Protein AF-A0A2U1MWM0-F1 (afdb_monomer_lite)

pLDDT: mean 72.1, std 18.43, range [33.75, 95.06]

Radius of gyration: 25.95 Å; chains: 1; bounding box: 56×30×74 Å

Structure (mmCIF, N/CA/C/O backbone):
data_AF-A0A2U1MWM0-F1
#
_entry.id   AF-A0A2U1MWM0-F1
#
loop_
_atom_site.group_PDB
_atom_site.id
_atom_site.type_symbol
_atom_site.label_atom_id
_atom_site.label_alt_id
_atom_site.label_comp_id
_atom_site.label_asym_id
_atom_site.label_entity_id
_atom_site.label_seq_id
_atom_site.pdbx_PDB_ins_code
_atom_site.Cartn_x
_atom_site.Cartn_y
_atom_site.Cartn_z
_atom_site.occupancy
_atom_site.B_iso_or_equiv
_atom_site.auth_seq_id
_atom_site.auth_comp_id
_atom_site.auth_asym_id
_atom_site.auth_atom_id
_atom_site.pdbx_PDB_model_num
ATOM 1 N N . MET A 1 1 ? -12.187 3.564 25.372 1.00 62.03 1 MET A N 1
ATOM 2 C CA . MET A 1 1 ? -10.932 2.792 25.255 1.00 62.03 1 MET A CA 1
ATOM 3 C C . MET A 1 1 ? -10.008 3.537 24.319 1.00 62.03 1 MET A C 1
ATOM 5 O O . MET A 1 1 ? -10.355 3.713 23.153 1.00 62.03 1 MET A O 1
ATOM 9 N N . GLU A 1 2 ? -8.882 4.004 24.843 1.00 78.69 2 GLU A N 1
ATOM 10 C CA . GLU A 1 2 ? -7.834 4.665 24.068 1.00 78.69 2 GLU A CA 1
ATOM 11 C C . GLU A 1 2 ? -6.745 3.637 23.755 1.00 78.69 2 GLU A C 1
ATOM 13 O O . GLU A 1 2 ? -6.302 2.909 24.641 1.00 78.69 2 GLU A O 1
ATOM 18 N N . TYR A 1 3 ? -6.339 3.537 22.489 1.00 85.25 3 TYR A N 1
ATOM 19 C CA . TYR A 1 3 ? -5.245 2.656 22.082 1.00 85.25 3 TYR A CA 1
ATOM 20 C C . TYR A 1 3 ? -3.974 3.474 21.909 1.00 85.25 3 TYR A C 1
ATOM 22 O O . TYR A 1 3 ? -3.984 4.509 21.244 1.00 85.25 3 TYR A O 1
ATOM 30 N N . SER A 1 4 ? -2.868 2.979 22.463 1.00 88.94 4 SER A N 1
ATOM 31 C CA . SER A 1 4 ? -1.560 3.596 22.254 1.00 88.94 4 SER A CA 1
ATOM 32 C C . SER A 1 4 ? -1.129 3.482 20.784 1.00 88.94 4 SER A C 1
ATOM 34 O O . SER A 1 4 ? -1.469 2.517 20.089 1.00 88.94 4 SER A O 1
ATOM 36 N N . LYS A 1 5 ? -0.307 4.431 20.312 1.00 87.75 5 LYS A N 1
ATOM 37 C CA . LYS A 1 5 ? 0.299 4.378 18.967 1.00 87.75 5 LYS A CA 1
ATOM 38 C C . LYS A 1 5 ? 1.031 3.046 18.730 1.00 87.75 5 LYS A C 1
ATOM 40 O O . LYS A 1 5 ? 0.934 2.484 17.642 1.00 87.75 5 LYS A O 1
ATOM 45 N N . GLY A 1 6 ? 1.715 2.520 19.753 1.00 87.25 6 GLY A N 1
ATOM 46 C CA . GLY A 1 6 ? 2.447 1.251 19.688 1.00 87.25 6 GLY A CA 1
ATOM 47 C C . GLY A 1 6 ? 1.540 0.041 19.459 1.00 87.25 6 GLY A C 1
ATOM 48 O O . GLY A 1 6 ? 1.841 -0.793 18.609 1.00 87.25 6 GLY A O 1
ATOM 49 N N . THR A 1 7 ? 0.390 -0.015 20.139 1.00 90.62 7 THR A N 1
ATOM 50 C CA . THR A 1 7 ? -0.608 -1.078 19.940 1.00 90.62 7 THR A CA 1
ATOM 51 C C . THR A 1 7 ? -1.161 -1.048 18.518 1.00 90.62 7 THR A C 1
AT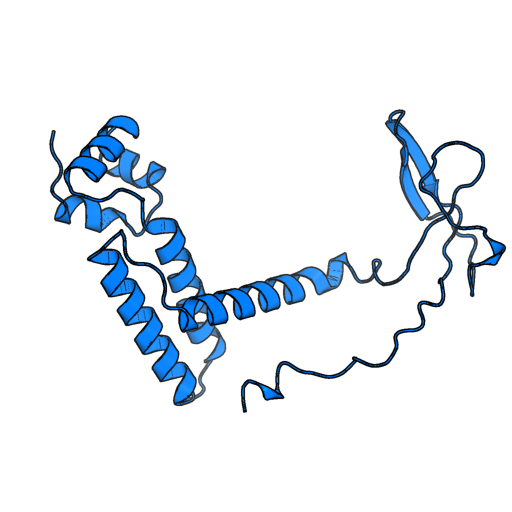OM 53 O O . THR A 1 7 ? -1.244 -2.080 17.865 1.00 90.62 7 THR A O 1
ATOM 56 N N . ILE A 1 8 ? -1.488 0.138 17.997 1.00 90.25 8 ILE A N 1
ATOM 57 C CA . ILE A 1 8 ? -2.042 0.288 16.642 1.00 90.25 8 ILE A CA 1
ATOM 58 C C . ILE A 1 8 ? -1.003 -0.094 15.572 1.00 90.25 8 ILE A C 1
ATOM 60 O O . ILE A 1 8 ? -1.351 -0.736 14.578 1.00 90.25 8 ILE A O 1
ATOM 64 N N . LYS A 1 9 ? 0.275 0.249 15.791 1.00 89.06 9 LYS A N 1
ATOM 65 C CA . LYS A 1 9 ? 1.390 -0.034 14.870 1.00 89.06 9 LYS A CA 1
ATOM 66 C C . LYS A 1 9 ? 1.523 -1.525 14.548 1.00 89.06 9 LYS A C 1
ATOM 68 O O . LYS A 1 9 ? 1.807 -1.871 13.402 1.00 89.06 9 LYS A O 1
ATOM 73 N N . GLN A 1 10 ? 1.240 -2.403 15.511 1.00 89.62 10 GLN A N 1
ATOM 74 C CA . GLN A 1 10 ? 1.289 -3.857 15.318 1.00 89.62 10 GLN A CA 1
ATOM 75 C C . GLN A 1 10 ? 0.359 -4.336 14.199 1.00 89.62 10 GLN A C 1
ATOM 77 O O . GLN A 1 10 ? 0.676 -5.317 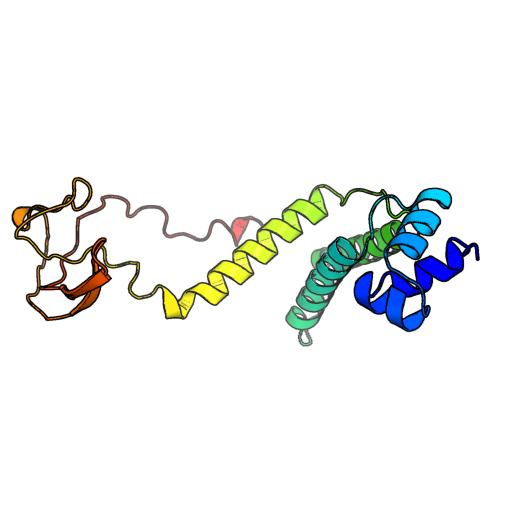13.541 1.00 89.62 10 GLN A O 1
ATOM 82 N N . TYR A 1 11 ? -0.731 -3.619 13.915 1.00 91.94 11 TYR A N 1
ATOM 83 C CA . TYR A 1 11 ? -1.739 -4.007 12.924 1.00 91.94 11 TYR A CA 1
ATOM 84 C C . TYR A 1 11 ? -1.553 -3.345 11.551 1.00 91.94 11 TYR A C 1
ATOM 86 O O . TYR A 1 11 ? -2.347 -3.572 10.639 1.00 91.94 11 TYR A O 1
ATOM 94 N N . PHE A 1 12 ? -0.510 -2.539 11.336 1.00 90.56 12 PHE A N 1
ATOM 95 C CA . PHE A 1 12 ? -0.297 -1.861 10.047 1.00 90.56 12 PHE A CA 1
ATOM 96 C C . PHE A 1 12 ? -0.033 -2.804 8.869 1.00 90.56 12 PHE A C 1
ATOM 98 O O . PHE A 1 12 ? -0.249 -2.426 7.713 1.00 90.56 12 PHE A O 1
ATOM 105 N N . HIS A 1 13 ? 0.376 -4.038 9.154 1.00 90.00 13 HIS A N 1
ATOM 106 C CA . HIS A 1 13 ? 0.575 -5.085 8.158 1.00 90.00 13 HIS A CA 1
ATOM 107 C C . HIS A 1 13 ? -0.738 -5.589 7.529 1.00 90.00 13 HIS A C 1
ATOM 109 O O . HIS A 1 13 ? -0.687 -6.305 6.531 1.00 90.00 13 HIS A O 1
ATOM 115 N N . MET A 1 14 ? -1.907 -5.190 8.049 1.00 93.25 14 MET A N 1
ATOM 116 C CA . MET A 1 14 ? -3.221 -5.609 7.550 1.00 93.25 14 MET A CA 1
ATOM 117 C C . MET A 1 14 ? -4.160 -4.419 7.239 1.00 93.25 14 MET A C 1
ATOM 119 O O . MET A 1 14 ? -3.932 -3.290 7.686 1.00 93.25 14 MET A O 1
ATOM 123 N N . PRO A 1 15 ? -5.232 -4.611 6.446 1.00 94.25 15 PRO A N 1
ATOM 124 C CA . PRO A 1 15 ? -6.264 -3.602 6.230 1.00 94.25 15 PRO A CA 1
ATOM 125 C C . PRO A 1 15 ? -6.981 -3.231 7.535 1.00 94.25 15 PRO A C 1
ATOM 127 O O . PRO A 1 15 ? -7.254 -4.093 8.364 1.00 94.25 15 PRO A O 1
ATOM 130 N N . ILE A 1 16 ? -7.425 -1.975 7.655 1.00 92.94 16 ILE A N 1
ATOM 131 C CA . ILE A 1 16 ? -8.163 -1.480 8.834 1.00 92.94 16 ILE A CA 1
ATOM 132 C C . ILE A 1 16 ? -9.400 -2.329 9.181 1.00 92.94 16 ILE A C 1
ATOM 134 O O . ILE A 1 16 ? -9.728 -2.527 10.346 1.00 92.94 16 ILE A O 1
ATOM 138 N N . LYS A 1 17 ? -10.069 -2.891 8.166 1.00 93.69 17 LYS A N 1
ATOM 139 C CA . LYS A 1 17 ? -11.219 -3.790 8.350 1.00 93.69 17 LYS A CA 1
ATOM 140 C C . LYS A 1 17 ? -10.850 -5.121 9.012 1.00 93.69 17 LYS A C 1
ATOM 142 O O . LYS A 1 17 ? -11.717 -5.740 9.608 1.00 93.69 17 LYS A O 1
ATOM 147 N N . GLN A 1 18 ? -9.614 -5.590 8.854 1.00 94.44 18 GLN A N 1
ATOM 148 C CA . GLN A 1 18 ? -9.120 -6.772 9.565 1.00 94.44 18 GLN A CA 1
ATOM 149 C C . GLN A 1 18 ? -8.643 -6.373 10.960 1.00 94.44 18 GLN A C 1
ATOM 151 O O . GLN A 1 18 ? -9.099 -6.960 11.928 1.00 94.44 18 GLN A O 1
ATOM 156 N N . ALA A 1 19 ? -7.875 -5.286 11.078 1.00 94.50 19 ALA A N 1
ATOM 157 C CA . ALA A 1 19 ? -7.395 -4.788 12.370 1.00 94.50 19 ALA A CA 1
ATOM 158 C C . ALA A 1 19 ? -8.529 -4.529 13.380 1.00 94.50 19 ALA A C 1
ATOM 160 O O . ALA A 1 19 ? -8.399 -4.813 14.561 1.00 94.50 19 ALA A O 1
ATOM 161 N N . THR A 1 20 ? -9.666 -4.017 12.910 1.00 95.06 20 THR A N 1
ATOM 162 C CA . THR A 1 20 ? -10.871 -3.803 13.733 1.00 95.06 20 THR A CA 1
ATOM 163 C C . THR A 1 20 ? -11.491 -5.089 14.259 1.00 95.06 20 THR A C 1
ATOM 165 O O . THR A 1 20 ? -11.999 -5.092 15.375 1.00 95.06 20 THR A O 1
ATOM 168 N N . LYS A 1 21 ? -11.434 -6.175 13.482 1.00 94.94 21 LYS A N 1
ATOM 169 C CA . LYS A 1 21 ? -11.895 -7.494 13.923 1.00 94.94 21 LYS A CA 1
ATOM 170 C C . LYS A 1 21 ? -10.963 -8.064 14.984 1.00 94.94 21 LYS A C 1
ATOM 172 O O . LYS A 1 21 ? -11.450 -8.497 16.016 1.00 94.94 21 LYS A O 1
ATOM 177 N N . GLU A 1 22 ? -9.653 -7.978 14.757 1.00 94.06 22 GLU A N 1
ATOM 178 C CA . GLU A 1 22 ? -8.641 -8.439 15.720 1.00 94.06 22 GLU A CA 1
ATOM 179 C C . GLU A 1 22 ? -8.716 -7.669 17.045 1.00 94.06 22 GLU A C 1
ATOM 181 O O . GLU A 1 22 ? -8.643 -8.249 18.122 1.00 94.06 22 GLU A O 1
ATOM 186 N N . LEU A 1 23 ? -8.923 -6.351 16.976 1.00 91.06 23 LEU A N 1
ATOM 187 C CA . LEU A 1 23 ? -9.068 -5.497 18.156 1.00 91.06 23 LEU A CA 1
ATOM 188 C C . LEU A 1 23 ? -10.471 -5.549 18.779 1.00 91.06 23 LEU A C 1
ATOM 190 O O . LEU A 1 23 ? -10.672 -4.965 19.839 1.00 91.06 23 LEU A O 1
ATOM 194 N N . ASN A 1 24 ? -11.433 -6.208 18.125 1.00 92.50 24 ASN A N 1
ATOM 195 C CA . ASN A 1 24 ? -12.850 -6.245 18.489 1.00 92.50 24 ASN A CA 1
ATOM 196 C C . ASN A 1 24 ? -13.471 -4.845 18.700 1.00 92.50 24 ASN A C 1
ATOM 198 O O . ASN A 1 24 ? -14.195 -4.585 19.661 1.00 92.50 24 ASN A O 1
ATOM 202 N N . VAL A 1 25 ? -13.161 -3.913 17.793 1.00 92.56 25 VAL A N 1
ATOM 203 C CA . VAL A 1 25 ? -13.551 -2.496 17.867 1.00 92.56 25 VAL A CA 1
ATOM 204 C C . VAL A 1 25 ? -14.196 -2.057 16.560 1.00 92.56 25 VAL A C 1
ATOM 206 O O . VAL A 1 25 ? -13.743 -2.409 15.474 1.00 92.56 25 VAL A O 1
ATOM 209 N N . GLY A 1 26 ? -15.223 -1.210 16.639 1.00 93.56 26 GLY A N 1
ATOM 210 C CA . GLY A 1 26 ? -15.835 -0.611 15.453 1.00 93.56 26 GLY A CA 1
ATOM 211 C C . GLY A 1 26 ? -14.860 0.260 14.644 1.00 93.56 26 GLY A C 1
ATOM 212 O O . GLY A 1 26 ? -14.034 0.983 15.200 1.00 93.56 26 GLY A O 1
ATOM 213 N N . ILE A 1 27 ? -14.995 0.257 13.311 1.00 93.25 27 ILE A N 1
ATOM 214 C CA . ILE A 1 27 ? -14.144 1.048 12.394 1.00 93.25 27 ILE A CA 1
ATOM 215 C C . ILE A 1 27 ? -14.101 2.530 12.779 1.00 93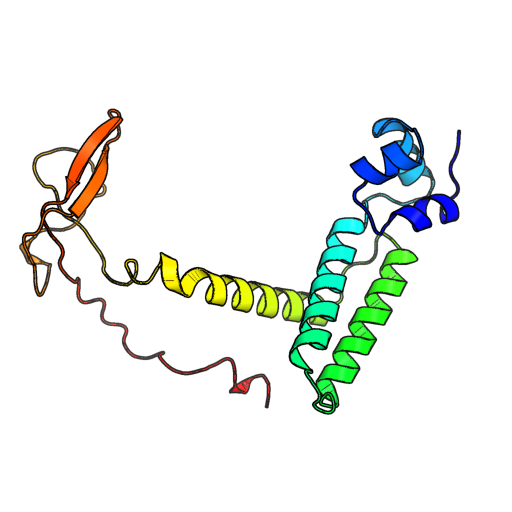.25 27 ILE A C 1
ATOM 217 O O . ILE A 1 27 ? -13.026 3.134 12.755 1.00 93.25 27 ILE A O 1
ATOM 221 N N . ALA A 1 28 ? -15.243 3.112 13.152 1.00 92.38 28 ALA A N 1
ATOM 222 C CA . ALA A 1 28 ? -15.328 4.512 13.555 1.00 92.38 28 ALA A CA 1
ATOM 223 C C . ALA A 1 28 ? -14.472 4.798 14.799 1.00 92.38 28 ALA A C 1
ATOM 225 O O . ALA A 1 28 ? -13.668 5.728 14.790 1.00 92.38 28 ALA A O 1
ATOM 226 N N . THR A 1 29 ? -14.572 3.948 15.822 1.00 93.00 29 THR A N 1
ATOM 227 C CA . THR A 1 29 ? -13.804 4.066 17.066 1.00 93.00 29 THR A CA 1
ATOM 228 C C . THR A 1 29 ? -12.308 3.922 16.815 1.00 93.00 29 THR A C 1
ATOM 230 O O . THR A 1 29 ? -11.529 4.755 17.275 1.00 93.00 29 THR A O 1
ATOM 233 N N . LEU A 1 30 ? -11.889 2.924 16.025 1.00 91.69 30 LEU A N 1
ATOM 234 C CA . LEU A 1 30 ? -10.473 2.757 15.690 1.00 91.69 30 LEU A CA 1
ATOM 235 C C . LEU A 1 30 ? -9.944 3.949 14.881 1.00 91.69 30 LEU A C 1
ATOM 237 O O . LEU A 1 30 ? -8.842 4.420 15.141 1.00 91.69 30 LEU A O 1
ATOM 241 N N . THR A 1 31 ? -10.730 4.471 13.937 1.00 92.19 31 THR A N 1
ATOM 242 C CA . THR A 1 31 ? -10.345 5.640 13.129 1.00 92.19 31 THR A CA 1
ATOM 243 C C . THR A 1 31 ? -10.233 6.903 13.983 1.00 92.19 31 THR A C 1
ATOM 245 O O . THR A 1 31 ? -9.309 7.687 13.787 1.00 92.19 31 THR A O 1
ATOM 248 N N . CYS A 1 32 ? -11.140 7.093 14.944 1.00 92.12 32 CYS A N 1
ATOM 249 C CA . CYS A 1 32 ? -11.083 8.197 15.898 1.00 92.12 32 CYS A CA 1
ATOM 250 C C . CYS A 1 32 ? -9.812 8.111 16.756 1.00 92.12 32 CYS A C 1
ATOM 252 O O . CYS A 1 32 ? -9.011 9.042 16.771 1.00 92.12 32 CYS A O 1
ATOM 254 N N . ASN A 1 33 ? -9.552 6.941 17.344 1.00 91.56 33 ASN A N 1
ATOM 255 C CA . ASN A 1 33 ? -8.338 6.692 18.119 1.00 91.56 33 ASN A CA 1
ATOM 256 C C . ASN A 1 33 ? -7.064 6.910 17.289 1.00 91.56 33 ASN A C 1
ATOM 258 O O . ASN A 1 33 ? -6.126 7.537 17.769 1.00 91.56 33 ASN A O 1
ATOM 262 N N . CYS A 1 34 ? -7.045 6.468 16.025 1.00 91.19 34 CYS A N 1
ATOM 263 C CA . CYS A 1 34 ? -5.932 6.722 15.107 1.00 91.19 34 CYS A CA 1
ATOM 264 C C . CYS A 1 34 ? -5.665 8.223 14.928 1.00 91.19 34 CYS A C 1
ATOM 266 O O . CYS A 1 34 ? -4.512 8.643 14.989 1.00 91.19 34 CYS A O 1
ATOM 268 N N . ARG A 1 35 ? -6.710 9.040 14.746 1.00 90.44 35 ARG A N 1
ATOM 269 C CA . ARG A 1 35 ? -6.568 10.499 14.611 1.00 90.44 35 ARG A CA 1
ATOM 270 C C . ARG A 1 35 ? -6.011 11.132 15.884 1.00 90.44 35 ARG A C 1
ATOM 272 O O . ARG A 1 35 ? -5.108 11.955 15.777 1.00 90.44 35 ARG A O 1
ATOM 279 N N . ASN A 1 36 ? -6.466 10.687 17.056 1.00 89.75 36 ASN A N 1
ATOM 280 C CA . ASN A 1 36 ? -5.977 11.183 18.348 1.00 89.75 36 ASN A CA 1
ATOM 281 C C . ASN A 1 36 ? -4.477 10.917 18.546 1.00 89.75 36 ASN A C 1
ATOM 283 O O . ASN A 1 36 ? -3.776 11.744 19.117 1.00 89.75 36 ASN A O 1
ATOM 287 N N . VAL A 1 37 ? -3.959 9.802 18.019 1.00 87.56 37 VAL A N 1
ATOM 288 C CA . VAL A 1 37 ? -2.521 9.478 18.065 1.00 87.56 37 VAL A CA 1
ATOM 289 C C . VAL A 1 37 ? -1.727 9.991 16.848 1.00 87.56 37 VAL A C 1
ATOM 291 O O . VAL A 1 37 ? -0.581 9.590 16.638 1.00 87.56 37 VAL A O 1
ATOM 294 N N . GLY A 1 38 ? -2.325 10.848 16.009 1.00 86.00 38 GLY A N 1
ATOM 295 C CA . GLY A 1 38 ? -1.672 11.476 14.850 1.00 86.00 38 GLY A CA 1
ATOM 296 C C . GLY A 1 38 ? -1.597 10.619 13.576 1.00 86.00 38 GLY A C 1
ATOM 297 O O . GLY A 1 38 ? -0.941 11.001 12.598 1.00 86.00 38 GLY A O 1
ATOM 298 N N . ILE A 1 39 ? -2.276 9.470 13.544 1.00 87.94 39 ILE A N 1
ATOM 299 C CA . ILE A 1 39 ? -2.394 8.592 12.373 1.00 87.94 39 ILE A CA 1
ATOM 300 C C . ILE A 1 39 ? -3.625 9.013 11.564 1.00 87.94 39 ILE A C 1
ATOM 302 O O . ILE A 1 39 ? -4.737 8.520 11.753 1.00 87.94 39 ILE A O 1
ATOM 306 N N . HIS A 1 40 ? -3.422 9.920 10.613 1.00 86.38 40 HIS A N 1
ATOM 307 C CA . HIS A 1 40 ? -4.509 10.421 9.768 1.00 86.38 40 HIS A CA 1
ATOM 308 C C . HIS A 1 40 ? -4.909 9.432 8.671 1.00 86.38 40 HIS A C 1
ATOM 310 O O . HIS A 1 40 ? -6.066 9.393 8.245 1.00 86.38 40 HIS A O 1
ATOM 316 N N . ARG A 1 41 ? -3.955 8.625 8.191 1.00 88.56 41 ARG A N 1
ATOM 317 C CA . ARG A 1 41 ? -4.164 7.694 7.082 1.00 88.56 41 ARG A CA 1
ATOM 318 C C . ARG A 1 41 ? -3.553 6.337 7.388 1.00 88.56 41 ARG A C 1
ATOM 320 O O . ARG A 1 41 ? -2.387 6.236 7.748 1.00 88.56 41 ARG A O 1
ATOM 327 N N . TRP A 1 42 ? -4.337 5.286 7.172 1.00 90.50 42 TRP A N 1
ATOM 328 C CA . TRP A 1 42 ? -3.895 3.916 7.408 1.00 90.50 42 TRP A CA 1
ATOM 329 C C . TRP A 1 42 ? -2.790 3.498 6.406 1.00 90.50 42 TRP A C 1
ATOM 331 O O . TRP A 1 42 ? -3.044 3.516 5.192 1.00 90.50 42 TRP A O 1
ATOM 341 N N . PRO A 1 43 ? -1.580 3.113 6.862 1.00 90.25 43 PRO A N 1
ATOM 342 C CA . PRO A 1 43 ? -0.403 2.945 5.999 1.00 90.25 43 PRO A CA 1
ATOM 343 C C . PRO A 1 43 ? -0.394 1.649 5.169 1.00 90.25 43 PRO A C 1
ATOM 345 O O . PRO A 1 43 ? 0.395 1.539 4.229 1.00 90.25 43 PRO A O 1
ATOM 348 N N . TYR A 1 44 ? -1.312 0.708 5.430 1.00 90.62 44 TYR A N 1
ATOM 349 C CA . TYR A 1 44 ? -1.369 -0.615 4.786 1.00 90.62 44 TYR A CA 1
ATOM 350 C C . TYR A 1 44 ? -1.187 -0.598 3.265 1.00 90.62 44 TYR A C 1
ATOM 352 O O . TYR A 1 44 ? -0.436 -1.395 2.717 1.00 90.62 44 TYR A O 1
ATOM 360 N N . ARG A 1 45 ? -1.857 0.320 2.554 1.00 89.00 45 ARG A N 1
ATOM 361 C CA . ARG A 1 45 ? -1.783 0.374 1.083 1.00 89.00 45 ARG A CA 1
ATOM 362 C C . ARG A 1 45 ? -0.364 0.645 0.581 1.00 89.00 45 ARG A C 1
ATOM 364 O O . ARG A 1 45 ? 0.052 0.048 -0.408 1.00 89.00 45 ARG A O 1
ATOM 371 N N . LYS A 1 46 ? 0.359 1.547 1.251 1.00 88.44 46 LYS A N 1
ATOM 372 C CA . LYS A 1 46 ? 1.745 1.879 0.903 1.00 88.44 46 LYS A CA 1
ATOM 373 C C . LYS A 1 46 ? 2.674 0.726 1.287 1.00 88.44 46 LYS A C 1
ATOM 375 O O . LYS A 1 46 ? 3.438 0.276 0.442 1.00 88.44 46 LYS A O 1
ATOM 380 N N . LEU A 1 47 ? 2.522 0.193 2.503 1.00 90.25 47 LEU A N 1
ATOM 381 C CA . LEU A 1 47 ? 3.306 -0.944 3.000 1.00 90.25 47 LEU A CA 1
ATOM 382 C C . LEU A 1 47 ? 3.176 -2.171 2.094 1.00 90.25 47 LEU A C 1
ATOM 384 O O . LEU A 1 47 ? 4.181 -2.764 1.717 1.00 90.25 47 LEU A O 1
ATOM 388 N N . LYS A 1 48 ? 1.951 -2.501 1.667 1.00 91.00 48 LYS A N 1
ATOM 389 C CA . LYS A 1 48 ? 1.698 -3.599 0.730 1.00 91.00 48 LYS A CA 1
ATOM 390 C C . LYS A 1 48 ? 2.408 -3.384 -0.603 1.00 91.00 48 LYS A C 1
ATOM 392 O O . LYS A 1 48 ? 2.991 -4.319 -1.130 1.00 91.00 48 LYS A O 1
ATOM 397 N N . SER A 1 49 ? 2.391 -2.158 -1.127 1.00 89.88 49 SER A N 1
ATOM 398 C CA . SER A 1 49 ? 3.101 -1.848 -2.368 1.00 89.88 49 SER A CA 1
ATOM 399 C C . SER A 1 49 ? 4.610 -2.041 -2.240 1.00 89.88 49 SER A C 1
ATOM 401 O O . SER A 1 49 ? 5.208 -2.553 -3.177 1.00 89.88 49 SER A O 1
ATOM 403 N N . ILE A 1 50 ? 5.222 -1.621 -1.128 1.00 90.44 50 ILE A N 1
ATOM 404 C CA . ILE A 1 50 ? 6.659 -1.825 -0.893 1.00 90.44 50 ILE A CA 1
ATOM 405 C C . ILE A 1 50 ? 6.958 -3.318 -0.751 1.00 90.44 50 ILE A C 1
ATOM 407 O O . ILE A 1 50 ? 7.911 -3.803 -1.349 1.00 90.44 50 ILE A O 1
ATOM 411 N N . GLN A 1 51 ? 6.120 -4.058 -0.020 1.00 90.44 51 GLN A N 1
ATOM 412 C CA . GLN A 1 51 ? 6.295 -5.498 0.141 1.00 90.44 51 GLN A CA 1
ATOM 413 C C . GLN A 1 51 ? 6.277 -6.220 -1.211 1.00 90.44 51 GLN A C 1
ATOM 415 O O . GLN A 1 51 ? 7.187 -6.984 -1.488 1.00 90.44 51 GLN A O 1
ATOM 420 N N . THR A 1 52 ? 5.337 -5.891 -2.103 1.00 90.56 52 THR A N 1
ATOM 421 C CA . THR A 1 52 ? 5.307 -6.461 -3.462 1.00 90.56 52 THR A CA 1
ATOM 422 C C . THR A 1 52 ? 6.587 -6.179 -4.256 1.00 90.56 52 THR A C 1
ATOM 424 O O . THR A 1 52 ? 7.030 -7.034 -5.015 1.00 90.56 52 THR A O 1
ATOM 427 N N . LEU A 1 53 ? 7.194 -4.999 -4.088 1.00 89.31 53 LEU A N 1
ATOM 428 C CA . LEU A 1 53 ? 8.465 -4.660 -4.739 1.00 89.31 53 LEU A CA 1
ATOM 429 C C . LEU A 1 53 ? 9.640 -5.454 -4.153 1.00 89.31 53 LEU A C 1
ATOM 431 O O . LEU A 1 53 ? 10.494 -5.920 -4.902 1.00 89.31 53 LEU A O 1
ATOM 435 N N . ILE A 1 54 ? 9.667 -5.626 -2.829 1.00 90.25 54 ILE A N 1
ATOM 436 C CA . ILE A 1 54 ? 10.657 -6.458 -2.134 1.00 90.25 54 ILE A CA 1
ATOM 437 C C . ILE A 1 54 ? 10.552 -7.906 -2.615 1.00 90.25 54 ILE A C 1
ATOM 439 O O . ILE A 1 54 ? 11.563 -8.480 -3.007 1.00 90.25 54 ILE A O 1
ATOM 443 N N . ASP A 1 55 ? 9.342 -8.463 -2.638 1.00 88.75 55 ASP A N 1
ATOM 444 C CA . ASP A 1 55 ? 9.097 -9.847 -3.045 1.00 88.75 55 ASP A CA 1
ATOM 445 C C . ASP A 1 55 ? 9.526 -10.066 -4.504 1.00 88.75 55 ASP A C 1
ATOM 447 O O . ASP A 1 55 ? 10.201 -11.043 -4.810 1.00 88.75 55 ASP A O 1
ATOM 451 N N . TYR A 1 56 ? 9.215 -9.124 -5.402 1.00 85.94 56 TYR A N 1
ATOM 452 C CA . TYR A 1 56 ? 9.647 -9.174 -6.801 1.00 85.94 56 TYR A CA 1
ATOM 453 C C . TYR A 1 56 ? 11.174 -9.207 -6.942 1.00 85.94 56 TYR A C 1
ATOM 455 O O . TYR A 1 56 ? 11.715 -10.093 -7.601 1.00 85.94 56 TYR A O 1
ATOM 463 N N . LEU A 1 57 ? 11.871 -8.283 -6.271 1.00 84.06 57 LEU A N 1
ATOM 464 C CA . LEU A 1 57 ? 13.335 -8.228 -6.284 1.00 84.06 57 LEU A CA 1
ATOM 465 C C . LEU A 1 57 ? 13.966 -9.475 -5.653 1.00 84.06 57 LEU A C 1
ATOM 467 O O . LEU A 1 57 ? 15.066 -9.865 -6.031 1.00 84.06 57 LEU A O 1
ATOM 471 N N . GLN A 1 58 ? 13.299 -10.101 -4.684 1.00 82.44 58 GLN A N 1
ATOM 472 C CA . GLN A 1 58 ? 13.757 -11.352 -4.083 1.00 82.44 58 GLN A CA 1
ATOM 473 C C . GLN A 1 58 ? 13.552 -12.551 -5.015 1.00 82.44 58 GLN A C 1
ATOM 475 O O . GLN A 1 58 ? 14.450 -13.382 -5.120 1.00 82.44 58 GLN A O 1
ATOM 480 N N . VAL A 1 59 ? 12.411 -12.627 -5.705 1.00 79.75 59 VAL A N 1
ATOM 481 C CA . VAL A 1 59 ? 12.064 -13.731 -6.613 1.00 79.75 59 VAL A CA 1
ATOM 482 C C . VAL A 1 59 ? 12.883 -13.691 -7.906 1.00 79.75 59 VAL A C 1
ATOM 484 O O . VAL A 1 59 ? 13.329 -14.740 -8.364 1.00 79.75 59 VAL A O 1
ATOM 487 N N . GLU A 1 60 ? 13.146 -12.512 -8.481 1.00 64.69 60 GLU A N 1
ATOM 488 C CA . GLU A 1 60 ? 13.999 -12.396 -9.678 1.00 64.69 60 GLU A CA 1
ATOM 489 C C . GLU A 1 60 ? 15.466 -12.774 -9.426 1.00 64.69 60 GLU A C 1
ATOM 491 O O . GLU A 1 60 ? 16.182 -13.118 -10.363 1.00 64.69 60 GLU A O 1
ATOM 496 N N . ASN A 1 61 ? 15.921 -12.774 -8.172 1.00 59.38 61 ASN A N 1
ATOM 497 C CA . ASN A 1 61 ? 17.294 -13.123 -7.803 1.00 59.38 61 ASN A CA 1
ATOM 498 C C . ASN A 1 61 ? 17.527 -14.638 -7.650 1.00 59.38 61 ASN A C 1
ATOM 500 O O . ASN A 1 61 ? 18.410 -15.013 -6.887 1.00 59.38 61 ASN A O 1
ATOM 504 N N . GLY A 1 62 ? 16.757 -15.506 -8.322 1.00 49.69 62 GLY A N 1
ATOM 505 C CA . GLY A 1 62 ? 16.774 -16.976 -8.200 1.00 49.69 62 GLY A CA 1
ATOM 506 C C . GLY A 1 62 ? 18.154 -17.657 -8.297 1.00 49.69 62 GLY A C 1
ATOM 507 O O . GLY A 1 62 ? 18.465 -18.302 -9.290 1.00 49.69 62 GLY A O 1
ATOM 508 N N . GLY A 1 63 ? 18.973 -17.540 -7.248 1.00 52.41 63 GLY A N 1
ATOM 509 C CA . GLY A 1 63 ? 20.308 -18.126 -7.099 1.00 52.41 63 GLY A CA 1
ATOM 510 C C . GLY A 1 63 ? 21.497 -17.244 -7.514 1.00 52.41 63 GLY A C 1
ATOM 511 O O . GLY A 1 63 ? 22.624 -17.566 -7.145 1.00 52.41 63 GLY A O 1
ATOM 512 N N . ALA A 1 64 ? 21.293 -16.131 -8.225 1.00 55.62 64 ALA A N 1
ATOM 513 C CA . ALA A 1 64 ? 22.387 -15.253 -8.662 1.00 55.62 64 ALA A CA 1
ATOM 514 C C . ALA A 1 64 ? 22.720 -14.181 -7.609 1.00 55.62 64 ALA A C 1
ATOM 516 O O . ALA A 1 64 ? 21.828 -13.653 -6.941 1.00 55.62 64 ALA A O 1
ATOM 517 N N . GLN A 1 65 ? 24.007 -13.832 -7.457 1.00 55.53 65 GLN A N 1
ATOM 518 C CA . GLN A 1 65 ? 24.425 -12.721 -6.594 1.00 55.53 65 GLN A CA 1
ATOM 519 C C . GLN A 1 65 ? 23.678 -11.447 -7.020 1.00 55.53 65 GLN A C 1
ATOM 521 O O . GLN A 1 65 ? 23.803 -11.040 -8.174 1.00 55.53 65 GLN A O 1
ATOM 526 N N . PRO A 1 66 ? 22.915 -10.803 -6.117 1.00 59.69 66 PRO A N 1
ATOM 527 C CA . PRO A 1 66 ? 22.217 -9.587 -6.474 1.00 59.69 66 PRO A CA 1
ATOM 528 C C . PRO A 1 66 ? 23.243 -8.530 -6.857 1.00 59.69 66 PRO A C 1
ATOM 530 O O . PRO A 1 66 ? 24.150 -8.242 -6.070 1.00 59.69 66 PRO A O 1
ATOM 533 N N . GLU A 1 67 ? 23.080 -7.964 -8.051 1.00 69.25 67 GLU A N 1
ATOM 534 C CA . GLU A 1 67 ? 23.845 -6.808 -8.505 1.00 69.25 67 GLU A CA 1
ATOM 535 C C . GLU A 1 67 ? 23.865 -5.735 -7.415 1.00 69.25 67 GLU A C 1
ATOM 537 O O . GLU A 1 67 ? 22.887 -5.549 -6.678 1.00 69.25 67 GLU A O 1
ATOM 542 N N . LYS A 1 68 ? 24.987 -5.019 -7.308 1.00 75.38 68 LYS A N 1
ATOM 543 C CA . LYS A 1 68 ? 25.208 -3.987 -6.285 1.00 75.38 68 LYS A CA 1
ATOM 544 C C . LYS A 1 68 ? 24.027 -3.008 -6.205 1.00 75.38 68 LYS A C 1
ATOM 546 O O . LYS A 1 68 ? 23.537 -2.735 -5.111 1.00 75.38 68 LYS A O 1
ATOM 551 N N . ASN A 1 69 ? 23.492 -2.629 -7.364 1.00 78.19 69 ASN A N 1
ATOM 552 C CA . ASN A 1 69 ? 22.348 -1.731 -7.512 1.00 78.19 69 ASN A CA 1
ATOM 553 C C . ASN A 1 69 ? 21.057 -2.331 -6.920 1.00 78.19 69 ASN A C 1
ATOM 555 O O . ASN A 1 69 ? 20.343 -1.669 -6.172 1.00 78.19 69 ASN A O 1
ATOM 559 N N . LYS A 1 70 ? 20.772 -3.618 -7.166 1.00 78.06 70 LYS A N 1
ATOM 560 C CA . LYS A 1 70 ? 19.587 -4.307 -6.617 1.00 78.06 70 LYS A CA 1
ATOM 561 C C . LYS A 1 70 ? 19.642 -4.414 -5.092 1.00 78.06 70 LYS A C 1
ATOM 563 O O . LYS A 1 70 ? 18.614 -4.286 -4.428 1.00 78.06 70 LYS A O 1
ATOM 568 N N . ARG A 1 71 ? 20.834 -4.638 -4.523 1.00 82.62 71 ARG A N 1
ATOM 569 C CA . ARG A 1 71 ? 21.036 -4.675 -3.060 1.00 82.62 71 ARG A CA 1
ATOM 570 C C . ARG A 1 71 ? 20.772 -3.324 -2.417 1.00 82.62 71 ARG A C 1
ATOM 572 O O . ARG A 1 71 ? 20.167 -3.274 -1.348 1.00 82.62 71 ARG A O 1
ATOM 579 N N . GLU A 1 72 ? 21.231 -2.259 -3.060 1.00 84.81 72 GLU A N 1
ATOM 580 C CA . GLU A 1 72 ? 21.041 -0.889 -2.598 1.00 84.81 72 GLU A CA 1
ATOM 581 C C . GLU A 1 72 ? 19.560 -0.501 -2.630 1.00 84.81 72 GLU A C 1
ATOM 583 O O . GLU A 1 72 ? 19.012 -0.149 -1.587 1.00 84.81 72 GLU A O 1
ATOM 588 N N . ILE A 1 73 ? 18.869 -0.755 -3.747 1.00 84.81 73 ILE A N 1
ATOM 589 C CA . ILE A 1 73 ? 17.415 -0.552 -3.868 1.00 84.81 73 ILE A CA 1
ATOM 590 C C . ILE A 1 73 ? 16.657 -1.358 -2.800 1.00 84.81 73 ILE A C 1
ATOM 592 O O . ILE A 1 73 ? 15.741 -0.849 -2.155 1.00 84.81 73 ILE A O 1
ATOM 596 N N . LEU A 1 74 ? 17.041 -2.616 -2.552 1.00 86.94 74 LEU A N 1
ATOM 597 C CA . LEU A 1 74 ? 16.409 -3.438 -1.516 1.00 86.94 74 LEU A CA 1
ATOM 598 C C . LEU A 1 74 ? 16.608 -2.850 -0.110 1.00 86.94 74 LEU A C 1
ATOM 600 O O . LEU A 1 74 ? 15.704 -2.922 0.725 1.00 86.94 74 LEU A O 1
ATOM 604 N N . LYS A 1 75 ? 17.791 -2.294 0.167 1.00 88.94 75 LYS A N 1
ATOM 605 C CA . LYS A 1 75 ? 18.107 -1.647 1.443 1.00 88.94 75 LYS A CA 1
ATOM 606 C C . LYS A 1 75 ? 17.283 -0.370 1.621 1.00 88.94 75 LYS A C 1
ATOM 608 O O . LYS A 1 75 ? 16.697 -0.194 2.687 1.00 88.94 75 LYS A O 1
ATOM 613 N N . GLU A 1 76 ? 17.177 0.454 0.582 1.00 88.75 76 GLU A N 1
ATOM 614 C CA . GLU A 1 76 ? 16.342 1.661 0.570 1.00 88.75 76 GLU A CA 1
ATOM 615 C C . GLU A 1 76 ? 14.865 1.332 0.808 1.00 88.75 76 GLU A C 1
ATOM 617 O O . GLU A 1 76 ? 14.248 1.884 1.717 1.00 88.75 76 GLU A O 1
ATOM 622 N N . LEU A 1 77 ? 14.307 0.357 0.079 1.00 89.12 77 LEU A N 1
ATOM 623 C CA . LEU A 1 77 ? 12.909 -0.060 0.235 1.00 89.12 77 LEU A CA 1
ATOM 624 C C . LEU A 1 77 ? 12.604 -0.589 1.645 1.00 89.12 77 LEU A C 1
ATOM 626 O O . LEU A 1 77 ? 11.524 -0.338 2.187 1.00 89.12 77 LEU A O 1
ATOM 630 N N . LYS A 1 78 ? 13.543 -1.321 2.258 1.00 89.94 78 LYS A N 1
ATOM 631 C CA . LYS A 1 78 ? 13.406 -1.804 3.641 1.00 89.94 78 LYS A CA 1
ATOM 632 C C . LYS A 1 78 ? 13.443 -0.663 4.653 1.00 89.94 78 LYS A C 1
ATOM 634 O O . LYS A 1 78 ? 12.649 -0.671 5.594 1.00 89.94 78 LYS A O 1
ATOM 639 N N . GLU A 1 79 ? 14.328 0.309 4.462 1.00 88.12 79 GLU A N 1
ATOM 640 C CA . GLU A 1 79 ? 14.393 1.479 5.335 1.00 88.12 79 GLU A CA 1
ATOM 641 C C . GLU A 1 79 ? 13.134 2.340 5.192 1.00 88.12 79 GLU A C 1
ATOM 643 O O . GLU A 1 79 ? 12.528 2.704 6.196 1.00 88.12 79 GLU A O 1
ATOM 648 N N . GLU A 1 80 ? 12.653 2.575 3.969 1.00 86.56 80 GLU A N 1
ATOM 649 C CA . GLU A 1 80 ? 11.387 3.276 3.738 1.00 86.56 80 GLU A CA 1
ATOM 650 C C . GLU A 1 80 ? 10.208 2.577 4.419 1.00 86.56 80 GLU A C 1
ATOM 652 O O . GLU A 1 80 ? 9.363 3.239 5.026 1.00 86.56 80 GLU A O 1
ATOM 657 N N . LYS A 1 81 ? 10.162 1.239 4.384 1.00 87.12 81 LYS A N 1
ATOM 658 C CA . LYS A 1 81 ? 9.152 0.469 5.120 1.00 87.12 81 LYS A CA 1
ATOM 659 C C . LYS A 1 81 ? 9.219 0.763 6.624 1.00 87.12 81 LYS A C 1
ATOM 661 O O . LYS A 1 81 ? 8.186 1.059 7.223 1.00 87.12 81 LYS A O 1
ATOM 666 N N . ARG A 1 82 ? 10.419 0.747 7.217 1.00 86.62 82 ARG A N 1
ATOM 667 C CA . ARG A 1 82 ? 10.638 1.056 8.642 1.00 86.62 82 ARG A CA 1
ATOM 668 C C . ARG A 1 82 ? 10.186 2.477 8.989 1.00 86.62 82 ARG A C 1
ATOM 670 O O . ARG A 1 82 ? 9.495 2.683 9.986 1.00 86.62 82 ARG A O 1
ATOM 677 N N . GLN A 1 83 ? 10.510 3.445 8.133 1.00 84.38 83 GLN A N 1
ATOM 678 C CA . GLN A 1 83 ? 10.097 4.840 8.295 1.00 84.38 83 GLN A CA 1
ATOM 679 C C . GLN A 1 83 ? 8.572 4.997 8.253 1.00 84.38 83 GLN A C 1
ATOM 681 O O . GLN A 1 83 ? 8.011 5.771 9.025 1.00 84.38 83 GLN A O 1
ATOM 686 N N . MET A 1 84 ? 7.874 4.233 7.410 1.00 83.19 84 MET A N 1
ATOM 687 C CA . MET A 1 84 ? 6.407 4.253 7.345 1.00 83.19 84 MET A CA 1
ATOM 688 C C . MET A 1 84 ? 5.723 3.621 8.551 1.00 83.19 84 MET A C 1
ATOM 690 O O . MET A 1 84 ? 4.621 4.034 8.917 1.00 83.19 84 MET A O 1
ATOM 694 N N . GLU A 1 85 ? 6.349 2.610 9.148 1.00 80.38 85 GLU A N 1
ATOM 695 C CA . GLU A 1 85 ? 5.857 2.002 10.380 1.00 80.38 85 GLU A CA 1
ATOM 696 C C . GLU A 1 85 ? 5.994 2.973 11.559 1.00 80.38 85 GLU A C 1
ATOM 698 O O . GLU A 1 85 ? 5.127 3.002 12.433 1.00 80.38 85 GLU A O 1
ATOM 703 N N . GLU A 1 86 ? 7.047 3.795 11.581 1.00 78.69 86 GLU A N 1
ATOM 704 C CA . GLU A 1 86 ? 7.248 4.809 12.618 1.00 78.69 86 GLU A CA 1
ATOM 705 C C . GLU A 1 86 ? 6.382 6.057 12.400 1.00 78.69 86 GLU A C 1
ATOM 707 O O . GLU A 1 86 ? 5.715 6.552 13.315 1.00 78.69 86 GLU A O 1
ATOM 712 N N . ASN A 1 87 ? 6.320 6.528 11.158 1.00 74.88 87 ASN A N 1
ATOM 713 C CA . ASN A 1 87 ? 5.642 7.753 10.774 1.00 74.88 87 ASN A CA 1
ATOM 714 C C . ASN A 1 87 ? 4.663 7.479 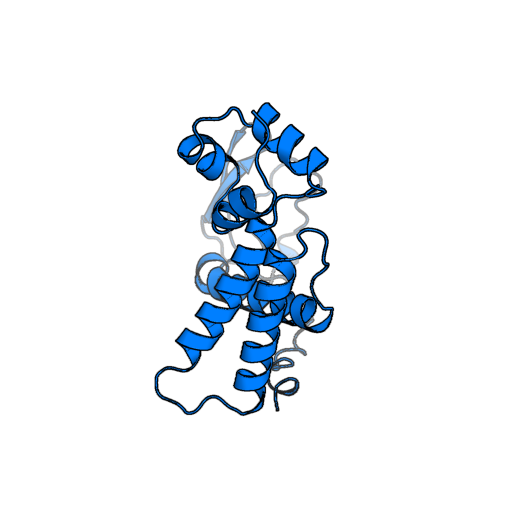9.629 1.00 74.88 87 ASN A C 1
ATOM 716 O O . ASN A 1 87 ? 4.986 7.556 8.442 1.00 74.88 87 ASN A O 1
ATOM 720 N N . SER A 1 88 ? 3.404 7.241 9.997 1.00 66.81 88 SER A N 1
ATOM 721 C CA . SER A 1 88 ? 2.311 6.956 9.053 1.00 66.81 88 SER A CA 1
ATOM 722 C C . SER A 1 88 ? 2.050 8.066 8.013 1.00 66.81 88 SER A C 1
ATOM 724 O O . SER A 1 88 ? 1.459 7.802 6.960 1.00 66.81 88 SER A O 1
ATOM 726 N N . ASN A 1 89 ? 2.518 9.297 8.262 1.00 69.19 89 ASN A N 1
ATOM 727 C CA . ASN A 1 89 ? 2.332 10.453 7.377 1.00 69.19 89 ASN A CA 1
ATOM 728 C C . ASN A 1 89 ? 3.450 10.638 6.332 1.00 69.19 89 ASN A C 1
ATOM 730 O O . ASN A 1 89 ? 3.310 11.488 5.453 1.00 69.19 89 ASN A O 1
ATOM 734 N N . ILE A 1 90 ? 4.525 9.841 6.368 1.00 77.94 90 ILE A N 1
ATOM 735 C CA . ILE A 1 90 ? 5.643 9.989 5.426 1.00 77.94 90 ILE A CA 1
ATOM 736 C C . ILE A 1 90 ? 5.206 9.675 3.983 1.00 77.94 90 ILE A C 1
ATOM 738 O O . ILE A 1 90 ? 4.412 8.760 3.699 1.00 77.94 90 ILE A O 1
ATOM 742 N N . GLN A 1 91 ? 5.700 10.484 3.045 1.00 79.81 91 GLN A N 1
ATOM 743 C CA . GLN A 1 91 ? 5.569 10.237 1.612 1.00 79.81 91 GLN A CA 1
ATOM 744 C C . GLN A 1 91 ? 6.672 9.291 1.129 1.00 79.81 91 GLN A C 1
ATOM 746 O O . GLN A 1 91 ? 7.769 9.289 1.671 1.00 79.81 91 GLN A O 1
ATOM 751 N N . LEU A 1 92 ? 6.368 8.486 0.107 1.00 79.88 92 LEU A N 1
ATOM 752 C CA . LEU A 1 92 ? 7.383 7.665 -0.562 1.00 79.88 92 LEU A CA 1
ATOM 753 C C . LEU A 1 92 ? 8.455 8.566 -1.172 1.00 79.88 92 LEU A C 1
ATOM 755 O O . LEU A 1 92 ? 8.110 9.627 -1.706 1.00 79.88 92 LEU A O 1
ATOM 759 N N . ALA A 1 93 ? 9.708 8.108 -1.171 1.00 83.69 93 ALA A N 1
ATOM 760 C CA . ALA A 1 93 ? 10.756 8.795 -1.909 1.00 83.69 93 ALA A CA 1
ATOM 761 C C . ALA A 1 93 ? 10.404 8.864 -3.405 1.00 83.69 93 ALA A C 1
ATOM 763 O O . ALA A 1 93 ? 9.669 8.026 -3.948 1.00 83.69 93 ALA A O 1
ATOM 764 N N . ILE A 1 94 ? 10.924 9.886 -4.087 1.00 85.38 94 ILE A N 1
ATOM 765 C CA . ILE A 1 94 ? 10.677 10.094 -5.521 1.00 85.38 94 ILE A CA 1
ATOM 766 C C . ILE A 1 94 ? 11.207 8.899 -6.325 1.00 85.38 94 ILE A C 1
ATOM 768 O O . ILE A 1 94 ? 10.495 8.392 -7.194 1.00 85.38 94 ILE A O 1
ATOM 772 N N . THR A 1 95 ? 12.396 8.409 -5.975 1.00 83.50 95 THR A N 1
ATOM 773 C CA . THR A 1 95 ? 13.048 7.230 -6.565 1.00 83.50 95 THR A CA 1
ATOM 774 C C . THR A 1 95 ? 12.167 5.988 -6.435 1.00 83.50 95 THR A C 1
ATOM 776 O O . THR A 1 95 ? 11.810 5.363 -7.434 1.00 83.50 95 THR A O 1
ATOM 779 N N . THR A 1 96 ? 11.679 5.699 -5.228 1.00 86.19 96 THR A N 1
ATOM 780 C CA . THR A 1 96 ? 10.776 4.571 -4.970 1.00 86.19 96 THR A CA 1
ATOM 781 C C . THR A 1 96 ? 9.449 4.710 -5.705 1.00 86.19 96 THR A C 1
ATOM 783 O O . THR A 1 96 ? 8.904 3.731 -6.221 1.00 86.19 96 THR A O 1
ATOM 786 N N . ARG A 1 97 ? 8.905 5.927 -5.820 1.00 87.56 97 ARG A N 1
ATOM 787 C CA . ARG A 1 97 ? 7.691 6.175 -6.607 1.00 87.56 97 ARG A CA 1
ATOM 788 C C . ARG A 1 97 ? 7.909 5.894 -8.097 1.00 87.56 97 ARG A C 1
ATOM 790 O O . ARG A 1 97 ? 7.016 5.308 -8.711 1.00 87.56 97 ARG A O 1
ATOM 797 N N . GLN A 1 98 ? 9.044 6.301 -8.660 1.00 86.31 98 GLN A N 1
ATOM 798 C CA . GLN A 1 98 ? 9.403 6.029 -10.055 1.00 86.31 98 GLN A CA 1
ATOM 799 C C . GLN A 1 98 ? 9.592 4.528 -10.286 1.00 86.31 98 GLN A C 1
ATOM 801 O O . GLN A 1 98 ? 8.955 3.968 -11.176 1.00 86.31 98 GLN A O 1
ATOM 806 N N . PHE A 1 99 ? 10.358 3.857 -9.421 1.00 85.56 99 PHE A N 1
ATOM 807 C CA . PHE A 1 99 ? 10.557 2.408 -9.474 1.00 85.56 99 PHE A CA 1
ATOM 808 C C . PHE A 1 99 ? 9.224 1.653 -9.431 1.00 85.56 99 PHE A C 1
ATOM 810 O O . PHE A 1 99 ? 8.934 0.819 -10.290 1.00 85.56 99 PHE A O 1
ATOM 817 N N . ARG A 1 100 ? 8.345 2.035 -8.497 1.00 87.50 100 ARG A N 1
ATOM 818 C CA . ARG A 1 100 ? 6.983 1.505 -8.384 1.00 87.50 100 ARG A CA 1
ATOM 819 C C . ARG A 1 100 ? 6.205 1.652 -9.694 1.00 87.50 100 ARG A C 1
A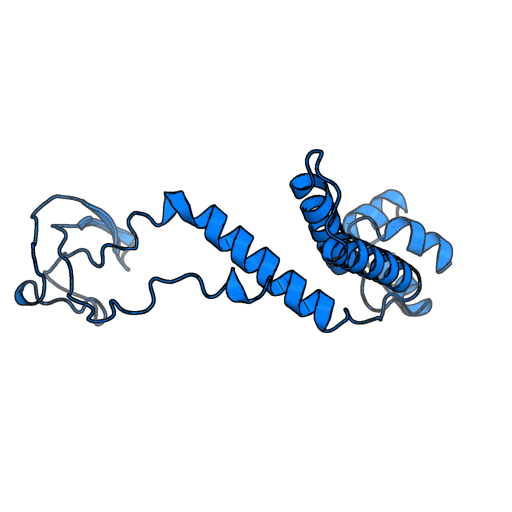TOM 821 O O . ARG A 1 100 ? 5.527 0.718 -10.118 1.00 87.50 100 ARG A O 1
ATOM 828 N N . GLN A 1 101 ? 6.264 2.825 -10.320 1.00 87.94 101 GLN A N 1
ATOM 829 C CA . GLN A 1 101 ? 5.545 3.106 -11.561 1.00 87.94 101 GLN A CA 1
ATOM 830 C C . GLN A 1 101 ? 6.057 2.245 -12.720 1.00 87.94 101 GLN A C 1
ATOM 832 O O . GLN A 1 101 ? 5.245 1.649 -13.429 1.00 87.94 101 GLN A O 1
ATOM 837 N N . CYS A 1 102 ? 7.377 2.131 -12.872 1.00 83.56 102 CYS A N 1
ATOM 838 C CA . CYS A 1 102 ? 8.002 1.277 -13.879 1.00 83.56 102 CYS A CA 1
ATOM 839 C C . CYS A 1 102 ? 7.633 -0.198 -13.672 1.00 83.56 102 CYS A C 1
ATOM 841 O O . CYS A 1 102 ? 7.176 -0.849 -14.611 1.00 83.56 102 CYS A O 1
ATOM 843 N N . HIS A 1 103 ? 7.730 -0.698 -12.436 1.00 85.06 103 HIS A N 1
ATOM 844 C CA . HIS A 1 103 ? 7.399 -2.082 -12.096 1.00 85.06 103 HIS A CA 1
ATOM 845 C C . HIS A 1 103 ? 5.935 -2.428 -12.410 1.00 85.06 103 HIS A C 1
ATOM 847 O O . HIS A 1 103 ? 5.659 -3.404 -13.108 1.00 85.06 103 HIS A O 1
ATOM 853 N N . PHE A 1 104 ? 4.973 -1.618 -11.950 1.00 86.44 104 PHE A N 1
ATOM 854 C CA . PHE A 1 104 ? 3.558 -1.899 -12.220 1.00 86.44 104 PHE A CA 1
ATOM 855 C C . PHE A 1 104 ? 3.201 -1.765 -13.700 1.00 86.44 104 PHE A C 1
ATOM 857 O O . PHE A 1 104 ? 2.364 -2.528 -14.179 1.00 86.44 104 PHE A O 1
ATOM 864 N N . LYS A 1 105 ? 3.847 -0.853 -14.438 1.00 87.62 105 LYS A N 1
ATOM 865 C CA . LYS A 1 105 ? 3.695 -0.775 -15.894 1.00 87.62 105 LYS A CA 1
ATOM 866 C C . LYS A 1 105 ? 4.196 -2.061 -16.555 1.00 87.62 105 LYS A C 1
ATOM 868 O O . LYS A 1 105 ? 3.454 -2.657 -17.324 1.00 87.62 105 LYS A O 1
ATOM 873 N N . ALA A 1 106 ? 5.390 -2.536 -16.200 1.00 83.31 106 ALA A N 1
ATOM 874 C CA . ALA A 1 106 ? 5.936 -3.787 -16.727 1.00 83.31 106 ALA A CA 1
ATOM 875 C C . ALA A 1 106 ? 5.037 -4.998 -16.411 1.00 83.31 106 ALA A C 1
ATOM 877 O O . ALA A 1 106 ? 4.762 -5.807 -17.293 1.00 83.31 106 ALA A O 1
ATOM 878 N N . MET A 1 107 ? 4.520 -5.098 -15.182 1.00 84.25 107 MET A N 1
ATOM 879 C CA . MET A 1 107 ? 3.578 -6.156 -14.787 1.00 84.25 107 MET A CA 1
ATOM 880 C C . MET A 1 107 ? 2.258 -6.092 -15.560 1.00 84.25 107 MET A C 1
ATOM 882 O O . MET A 1 107 ? 1.743 -7.124 -15.984 1.00 84.25 107 MET A O 1
ATOM 886 N N . TYR A 1 108 ? 1.720 -4.890 -15.771 1.00 82.75 108 TYR A N 1
ATOM 887 C CA . TYR A 1 108 ? 0.514 -4.688 -16.570 1.00 82.75 108 TYR A CA 1
ATOM 888 C C . TYR A 1 108 ? 0.726 -5.104 -18.032 1.00 82.75 108 TYR A C 1
ATOM 890 O O . TYR A 1 108 ? -0.106 -5.822 -18.584 1.00 82.75 108 TYR A O 1
ATOM 898 N N . GLU A 1 109 ? 1.860 -4.742 -18.639 1.00 80.31 109 GLU A N 1
ATOM 899 C CA . GLU A 1 109 ? 2.203 -5.175 -19.999 1.00 80.31 109 GLU A CA 1
ATOM 900 C C . GLU A 1 109 ? 2.392 -6.700 -20.094 1.00 80.31 109 GLU A C 1
ATOM 902 O O . GLU A 1 109 ? 1.870 -7.318 -21.019 1.00 80.31 109 GLU A O 1
ATOM 907 N N . LYS A 1 110 ? 3.033 -7.342 -19.105 1.00 75.50 110 LYS A N 1
ATOM 908 C CA . LYS A 1 110 ? 3.157 -8.813 -19.041 1.00 75.50 110 LYS A CA 1
ATOM 909 C C . LYS A 1 110 ? 1.797 -9.522 -18.970 1.00 75.50 110 LYS A C 1
ATOM 911 O O . LYS A 1 110 ? 1.654 -10.618 -19.495 1.00 75.50 110 LYS A O 1
ATOM 916 N N . GLN A 1 111 ? 0.788 -8.917 -18.341 1.00 67.69 111 GLN A N 1
ATOM 917 C CA . GLN A 1 111 ? -0.560 -9.497 -18.244 1.00 67.69 111 GLN A CA 1
ATOM 918 C C . GLN A 1 111 ? -1.417 -9.279 -19.503 1.00 67.69 111 GLN A C 1
ATOM 920 O O . GLN A 1 111 ? -2.382 -10.012 -19.728 1.00 67.69 111 GLN A O 1
ATOM 925 N N . LYS A 1 112 ? -1.072 -8.310 -20.360 1.00 63.19 112 LYS A N 1
ATOM 926 C CA . LYS A 1 112 ? -1.777 -8.057 -21.628 1.00 63.19 112 LYS A CA 1
ATOM 927 C C . LYS A 1 112 ? -1.556 -9.140 -22.693 1.00 63.19 112 LYS A C 1
ATOM 929 O O . LYS A 1 112 ? -2.358 -9.242 -23.626 1.00 63.19 112 LYS A O 1
ATOM 934 N N . THR A 1 113 ? -0.495 -9.941 -22.585 1.00 53.28 113 THR A N 1
ATOM 935 C CA . THR A 1 113 ? 0.028 -10.786 -23.675 1.00 53.28 113 THR A CA 1
ATOM 936 C C . THR A 1 113 ? -0.600 -12.184 -23.809 1.00 53.28 113 THR A C 1
ATOM 938 O O . THR A 1 113 ? 0.049 -13.108 -24.304 1.00 53.28 113 THR A O 1
ATOM 941 N N . PRO A 1 114 ? -1.899 -12.353 -23.500 1.00 49.62 114 PRO A N 1
ATOM 942 C CA . PRO A 1 114 ? -2.738 -13.112 -24.442 1.00 49.62 114 PRO A CA 1
ATOM 943 C C . PRO A 1 114 ? -4.090 -12.464 -24.781 1.00 49.62 114 PRO A C 1
ATOM 945 O O . PRO A 1 114 ? -4.686 -12.830 -25.790 1.00 49.62 114 PRO A O 1
ATOM 948 N N . ARG A 1 115 ? -4.592 -11.497 -23.997 1.00 45.31 115 ARG A N 1
ATOM 949 C CA . ARG A 1 115 ? -5.939 -10.926 -24.217 1.00 45.31 115 ARG A CA 1
ATOM 950 C C . ARG A 1 115 ? -5.992 -9.855 -25.312 1.00 45.31 115 ARG A C 1
ATOM 952 O O . ARG A 1 115 ? -7.064 -9.606 -25.844 1.00 45.31 115 ARG A O 1
ATOM 959 N N . LEU A 1 116 ? -4.853 -9.258 -25.675 1.00 48.19 116 LEU A N 1
ATOM 960 C CA . LEU A 1 116 ? -4.757 -8.196 -26.689 1.00 48.19 116 LEU A CA 1
ATOM 961 C C . LEU A 1 116 ? -4.023 -8.618 -27.971 1.00 48.19 116 LEU A C 1
ATOM 963 O O . LEU A 1 116 ? -3.723 -7.760 -28.796 1.00 48.19 116 LEU A O 1
ATOM 967 N N . LYS A 1 117 ? -3.756 -9.915 -28.195 1.00 43.91 117 LYS A N 1
ATOM 968 C CA . LYS A 1 117 ? -3.240 -10.358 -29.508 1.00 43.91 117 LYS A CA 1
ATOM 969 C C . LYS A 1 117 ? -4.224 -10.033 -30.645 1.00 43.91 117 LYS A C 1
ATOM 971 O O . LYS A 1 117 ? -3.785 -9.732 -31.740 1.00 43.91 117 LYS A O 1
ATOM 976 N N . HIS A 1 118 ? -5.517 -9.946 -30.329 1.00 44.81 118 HIS A N 1
ATOM 977 C CA . HIS A 1 118 ? -6.570 -9.485 -31.241 1.00 44.81 118 HIS A CA 1
ATOM 978 C C . HIS A 1 118 ? -6.795 -7.960 -31.230 1.00 44.81 118 HIS A C 1
ATOM 980 O O . HIS A 1 118 ? -7.685 -7.475 -31.910 1.00 44.81 118 HIS A O 1
ATOM 986 N N . ALA A 1 119 ? -6.040 -7.184 -30.442 1.00 47.19 119 ALA A N 1
ATOM 987 C CA . ALA A 1 119 ? -6.189 -5.723 -30.375 1.00 47.19 119 ALA A CA 1
ATOM 988 C C . ALA A 1 119 ? -5.154 -4.962 -31.217 1.00 47.19 119 ALA A C 1
ATOM 990 O O . ALA A 1 119 ? -5.193 -3.736 -31.265 1.00 47.19 119 ALA A O 1
ATOM 991 N N . ARG A 1 120 ? -4.230 -5.677 -31.878 1.00 47.97 120 ARG A N 1
ATOM 992 C CA . ARG A 1 120 ? -3.384 -5.122 -32.948 1.00 47.97 120 ARG A CA 1
ATOM 993 C C . ARG A 1 120 ? -4.012 -5.261 -34.341 1.00 47.97 120 ARG A C 1
ATOM 995 O O . ARG A 1 120 ? -3.395 -4.847 -35.311 1.00 47.97 120 ARG A O 1
ATOM 1002 N N . GLU A 1 121 ? -5.241 -5.765 -34.430 1.00 46.41 121 GLU A N 1
ATOM 1003 C CA . GLU A 1 121 ? -6.048 -5.748 -35.653 1.00 46.41 121 GLU A CA 1
ATOM 1004 C C . GLU A 1 121 ? -7.263 -4.817 -35.454 1.00 46.41 121 GLU A C 1
ATOM 1006 O O . GLU A 1 121 ? -8.256 -5.215 -34.844 1.00 46.41 121 GLU A O 1
ATOM 1011 N N . PRO A 1 122 ? -7.195 -3.548 -35.895 1.00 50.34 122 PRO A N 1
ATOM 1012 C CA . PRO A 1 122 ? -8.345 -2.637 -35.939 1.00 50.34 122 PRO A CA 1
ATOM 1013 C C . PRO A 1 122 ? -9.005 -2.707 -37.333 1.00 50.34 122 PRO A C 1
ATOM 1015 O O . PRO A 1 122 ? -8.274 -2.600 -38.306 1.00 50.34 122 PRO A O 1
ATOM 1018 N N . VAL A 1 123 ? -10.320 -2.815 -37.581 1.00 53.03 123 VAL A N 1
ATOM 1019 C CA . VAL A 1 123 ? -11.578 -2.805 -36.798 1.00 53.03 123 VAL A CA 1
ATOM 1020 C C . VAL A 1 123 ? -12.658 -3.547 -37.624 1.00 53.03 123 VAL A C 1
ATOM 1022 O O . VAL A 1 123 ? -12.541 -3.711 -38.836 1.00 53.03 123 VAL A O 1
ATOM 1025 N N . TRP A 1 124 ? -13.723 -3.978 -36.951 1.00 55.53 124 TRP A N 1
ATOM 1026 C CA . TRP A 1 124 ? -14.853 -4.766 -37.440 1.00 55.53 124 TRP A CA 1
ATOM 1027 C C . TRP A 1 124 ? -16.013 -3.964 -38.049 1.00 55.53 124 TRP A C 1
ATOM 1029 O O . TRP A 1 124 ? -16.456 -2.981 -37.456 1.00 55.53 124 TRP A O 1
ATOM 1039 N N . HIS A 1 125 ? -16.584 -4.438 -39.166 1.00 49.00 125 HIS A N 1
ATOM 1040 C CA . HIS A 1 125 ? -17.714 -3.778 -39.842 1.00 49.00 125 HIS A CA 1
ATOM 1041 C C . HIS A 1 125 ? -19.086 -4.436 -39.624 1.00 49.00 125 HIS A C 1
ATOM 1043 O O . HIS A 1 125 ? -19.246 -5.640 -39.815 1.00 49.00 125 HIS A O 1
ATOM 1049 N N . GLN A 1 126 ? -20.111 -3.610 -39.376 1.00 46.34 126 GLN A N 1
ATOM 1050 C CA . GLN A 1 126 ? -21.482 -3.851 -39.837 1.00 46.34 126 GLN A CA 1
ATOM 1051 C C . GLN A 1 126 ? -22.112 -2.516 -40.260 1.00 46.34 126 GLN A C 1
ATOM 1053 O O . GLN A 1 126 ? -22.335 -1.651 -39.418 1.00 46.34 126 GLN A O 1
ATOM 1058 N N . ASP A 1 127 ? -22.382 -2.356 -41.560 1.00 45.16 127 ASP A N 1
ATOM 1059 C CA . ASP A 1 127 ? -23.110 -1.206 -42.102 1.00 45.16 127 ASP A CA 1
ATOM 1060 C C . ASP A 1 127 ? -24.508 -1.629 -42.572 1.00 45.16 127 ASP A C 1
ATOM 1062 O O . ASP A 1 127 ? -24.657 -2.493 -43.445 1.00 45.16 127 ASP A O 1
ATOM 1066 N N . SER A 1 128 ? -25.501 -1.066 -41.885 1.00 43.88 128 SER A N 1
ATOM 1067 C CA . SER A 1 128 ? -26.754 -0.529 -42.423 1.00 43.88 128 SER A CA 1
ATOM 1068 C C . SER A 1 128 ? -27.511 0.147 -41.266 1.00 43.88 128 SER A C 1
ATOM 1070 O O . SER A 1 128 ? -28.507 -0.380 -40.774 1.00 43.88 128 SER A O 1
ATOM 1072 N N . GLY A 1 129 ? -27.002 1.304 -40.820 1.00 52.41 129 GLY A N 1
ATOM 1073 C CA . GLY A 1 129 ? -27.772 2.285 -40.043 1.00 52.41 129 GLY A CA 1
ATOM 1074 C C . GLY A 1 129 ? -27.494 2.384 -38.534 1.00 52.41 129 GLY A C 1
ATOM 1075 O O . GLY A 1 129 ? -27.839 1.501 -37.761 1.00 52.41 129 GLY A O 1
ATOM 1076 N N . CYS A 1 130 ? -27.035 3.578 -38.134 1.00 44.78 130 CYS A N 1
ATOM 1077 C CA . CYS A 1 130 ? -27.118 4.187 -36.795 1.00 44.78 130 CYS A CA 1
ATOM 1078 C C . CYS A 1 130 ? -25.950 3.974 -35.806 1.00 44.78 130 CYS A C 1
ATOM 1080 O O . CYS A 1 130 ? -26.007 3.167 -34.884 1.00 44.78 130 CYS A O 1
ATOM 1082 N N . SER A 1 131 ? -24.910 4.810 -35.926 1.00 36.72 131 SER A N 1
ATOM 1083 C CA . SER A 1 131 ? -24.393 5.679 -34.841 1.00 36.72 131 SER A CA 1
ATOM 1084 C C . SER A 1 131 ? -23.210 6.518 -35.352 1.00 36.72 131 SER A C 1
ATOM 1086 O O . SER A 1 131 ? -22.406 6.061 -36.158 1.00 36.72 131 SER A O 1
ATOM 1088 N N . ARG A 1 132 ? -23.104 7.778 -34.904 1.00 41.94 132 ARG A N 1
ATOM 1089 C CA . ARG A 1 132 ? -22.120 8.801 -35.342 1.00 41.94 132 ARG A CA 1
ATOM 1090 C C . ARG A 1 132 ? -20.655 8.490 -34.950 1.00 41.94 132 ARG A C 1
ATOM 1092 O O . ARG A 1 132 ? -19.848 9.407 -34.846 1.00 41.94 132 ARG A O 1
ATOM 1099 N N . SER A 1 133 ? -20.305 7.228 -34.706 1.00 44.19 133 SER A N 1
ATOM 1100 C CA . SER A 1 133 ? -18.990 6.804 -34.203 1.00 44.19 133 SER A CA 1
ATOM 1101 C C . SER A 1 133 ? -18.596 5.384 -34.641 1.00 44.19 133 SER A C 1
ATOM 1103 O O . SER A 1 133 ? -18.051 4.618 -33.852 1.00 44.19 133 SER A O 1
ATOM 1105 N N . MET A 1 134 ? -18.861 5.035 -35.901 1.00 44.81 134 MET A N 1
ATOM 1106 C CA . MET A 1 134 ? -18.324 3.848 -36.587 1.00 44.81 134 MET A CA 1
ATOM 1107 C C . MET A 1 134 ? -17.749 4.290 -37.938 1.00 44.81 134 MET A C 1
ATOM 1109 O O . MET A 1 134 ? -18.298 4.009 -38.999 1.00 44.81 134 MET A O 1
ATOM 1113 N N . THR A 1 135 ? -16.677 5.081 -37.907 1.00 45.88 135 THR A N 1
ATOM 1114 C CA . THR A 1 135 ? -16.041 5.584 -39.127 1.00 45.88 135 THR A CA 1
ATOM 1115 C C . THR A 1 135 ? -15.117 4.517 -39.696 1.00 45.88 135 THR A C 1
ATOM 1117 O O . THR A 1 135 ? -13.949 4.415 -39.334 1.00 45.88 135 THR A O 1
ATOM 1120 N N . GLY A 1 136 ? -15.651 3.725 -40.611 1.00 51.94 136 GLY A N 1
ATOM 1121 C CA . GLY A 1 136 ? -14.863 3.030 -41.611 1.00 51.94 136 GLY A CA 1
ATOM 1122 C C . GLY A 1 136 ? -15.699 2.986 -42.875 1.00 51.94 136 GLY A C 1
ATOM 1123 O O . GLY A 1 136 ? -16.832 2.531 -42.857 1.00 51.94 136 GLY A O 1
ATOM 1124 N N . VAL A 1 137 ? -15.207 3.516 -43.978 1.00 55.34 137 VAL A N 1
ATOM 1125 C CA . VAL A 1 137 ? -15.759 3.137 -45.278 1.00 55.34 137 VAL A CA 1
ATOM 1126 C C . VAL A 1 137 ? -15.000 1.865 -45.651 1.00 55.34 137 VAL A C 1
ATOM 1128 O O . VAL A 1 137 ? -13.773 1.872 -45.560 1.00 55.34 137 VAL A O 1
ATOM 1131 N N . LYS A 1 138 ? -15.685 0.787 -46.075 1.00 55.44 138 LYS A N 1
ATOM 1132 C CA . LYS A 1 138 ? -15.063 -0.498 -46.496 1.00 55.44 138 LYS A CA 1
ATOM 1133 C C . LYS A 1 138 ? -13.858 -0.291 -47.429 1.00 55.44 138 LYS A C 1
ATOM 1135 O O . LYS A 1 138 ? -12.896 -1.045 -47.385 1.00 55.44 138 LYS A O 1
ATOM 1140 N N . GLN A 1 139 ? -13.915 0.761 -48.244 1.00 57.91 139 GLN A N 1
ATOM 1141 C CA . GLN A 1 139 ? -12.894 1.168 -49.211 1.00 57.91 139 GLN A CA 1
ATOM 1142 C C . GLN A 1 139 ? -11.550 1.588 -48.586 1.00 57.91 139 GLN A C 1
ATOM 1144 O O . GLN A 1 139 ? -10.538 1.554 -49.275 1.00 57.91 139 GLN A O 1
ATOM 1149 N N . TYR A 1 140 ? -11.517 1.970 -47.306 1.00 58.56 140 TYR A N 1
ATOM 1150 C CA . TYR A 1 140 ? -10.287 2.349 -46.600 1.00 58.56 140 TYR A CA 1
ATOM 1151 C C . TYR A 1 140 ? -9.569 1.165 -45.938 1.00 58.56 140 TYR A C 1
ATOM 1153 O O . TYR A 1 140 ? -8.485 1.342 -45.381 1.00 58.56 140 TYR A O 1
ATOM 1161 N N . LEU A 1 141 ? -10.155 -0.035 -45.977 1.00 58.88 141 LEU A N 1
ATOM 1162 C CA . LEU A 1 141 ? -9.561 -1.234 -45.396 1.00 58.88 141 LEU A CA 1
ATOM 1163 C C . LEU A 1 141 ? -8.688 -1.954 -46.428 1.00 58.88 141 LEU A C 1
ATOM 1165 O O . LEU A 1 141 ? -9.159 -2.360 -47.490 1.00 58.88 141 LEU A O 1
ATOM 1169 N N . HIS A 1 142 ? -7.422 -2.183 -46.085 1.00 56.66 142 HIS A N 1
ATOM 1170 C CA . HIS A 1 142 ? -6.550 -3.088 -46.827 1.00 56.66 142 HIS A CA 1
ATOM 1171 C C . HIS A 1 142 ? -6.749 -4.531 -46.335 1.00 56.66 142 HIS A C 1
ATOM 1173 O O . HIS A 1 142 ? -6.909 -4.768 -45.137 1.00 56.66 142 HIS A O 1
ATOM 1179 N N . LYS A 1 143 ? -6.698 -5.503 -47.262 1.00 62.34 143 LYS A N 1
ATOM 1180 C CA . LYS A 1 143 ? -6.808 -6.953 -46.981 1.00 62.34 143 LYS A CA 1
ATOM 1181 C C . LYS A 1 143 ? -8.088 -7.336 -46.220 1.00 62.34 143 LYS A C 1
ATOM 1183 O O . LYS A 1 143 ? -8.036 -8.051 -45.225 1.00 62.34 143 LYS A O 1
ATOM 1188 N N . TYR A 1 144 ? -9.233 -6.834 -46.679 1.00 63.34 144 TYR A N 1
ATOM 1189 C CA . TYR A 1 144 ? -10.521 -7.163 -46.074 1.00 63.34 144 TYR A CA 1
ATOM 1190 C C . TYR A 1 144 ? -10.903 -8.636 -46.303 1.00 63.34 144 TYR A C 1
ATOM 1192 O O . TYR A 1 144 ? -10.851 -9.112 -47.438 1.00 63.34 144 TYR A O 1
ATOM 1200 N N . ILE A 1 145 ? -11.310 -9.330 -45.238 1.00 64.75 145 ILE A N 1
ATOM 1201 C CA . ILE A 1 145 ? -11.798 -10.716 -45.258 1.00 64.75 145 ILE A CA 1
ATOM 1202 C C . ILE A 1 145 ? -13.235 -10.736 -44.714 1.00 64.75 145 ILE A C 1
ATOM 1204 O O . ILE A 1 145 ? -13.492 -10.270 -43.600 1.00 64.75 145 ILE A O 1
ATOM 1208 N N . GLU A 1 146 ? -14.172 -11.266 -45.507 1.00 67.06 146 GLU A N 1
ATOM 1209 C CA . GLU A 1 146 ? -15.585 -11.437 -45.134 1.00 67.06 146 GLU A CA 1
ATOM 1210 C C . GLU A 1 146 ? -15.762 -12.703 -44.297 1.00 67.06 146 GLU A C 1
ATOM 1212 O O . GLU A 1 146 ? -16.009 -13.784 -44.825 1.00 67.06 146 GLU A O 1
ATOM 1217 N N . GLU A 1 147 ? -15.640 -12.564 -42.978 1.00 65.75 147 GLU A N 1
ATOM 1218 C CA . GLU A 1 147 ? -15.893 -13.647 -42.030 1.00 65.75 147 GLU A CA 1
ATOM 1219 C C . GLU A 1 147 ? -16.764 -13.173 -40.855 1.00 65.75 147 GLU A C 1
ATOM 1221 O O . GLU A 1 147 ? -16.576 -12.057 -40.352 1.00 65.75 147 GLU A O 1
ATOM 1226 N N . PRO A 1 148 ? -17.728 -14.004 -40.406 1.00 65.44 148 PRO A N 1
ATOM 1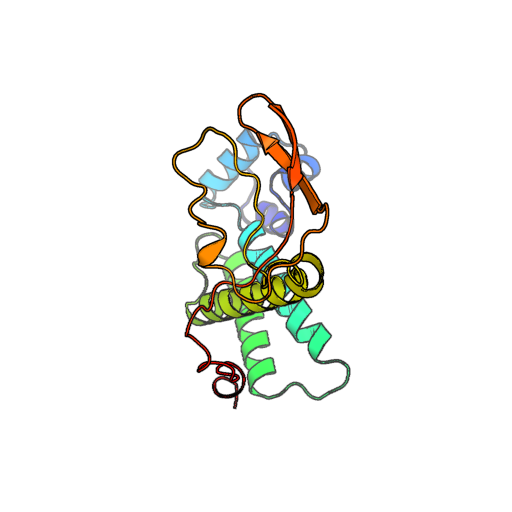227 C CA . PRO A 1 148 ? -18.566 -13.693 -39.259 1.00 65.44 148 PRO A CA 1
ATOM 1228 C C . PRO A 1 148 ? -17.736 -13.692 -37.973 1.00 65.44 148 PRO A C 1
ATOM 1230 O O . PRO A 1 148 ? -17.131 -14.698 -37.604 1.00 65.44 148 PRO A O 1
ATOM 1233 N N . GLY A 1 149 ? -17.734 -12.565 -37.270 1.00 64.88 149 GLY A N 1
ATOM 1234 C CA . GLY A 1 149 ? -16.911 -12.367 -36.085 1.00 64.88 149 GLY A CA 1
ATOM 1235 C C . GLY A 1 149 ? -17.646 -12.325 -34.745 1.00 64.88 149 GLY A C 1
ATOM 1236 O O . GLY A 1 149 ? -18.808 -12.729 -34.644 1.00 64.88 149 GLY A O 1
ATOM 1237 N N . PRO A 1 150 ? -16.974 -11.836 -33.682 1.00 65.50 150 PRO A N 1
ATOM 1238 C CA . PRO A 1 150 ? -17.547 -11.637 -32.363 1.00 65.50 150 PRO A CA 1
ATOM 1239 C C . PRO A 1 150 ? -18.851 -10.846 -32.413 1.00 65.50 150 PRO A C 1
ATOM 1241 O O . PRO A 1 150 ? -19.019 -9.915 -33.201 1.00 65.50 150 PRO A O 1
ATOM 1244 N N . LYS A 1 151 ? -19.770 -11.200 -31.514 1.00 68.50 151 LYS A N 1
ATOM 1245 C CA . LYS A 1 151 ? -21.036 -10.485 -31.362 1.00 68.50 151 LYS A CA 1
ATOM 1246 C C . LYS A 1 151 ? -20.786 -9.101 -30.771 1.00 68.50 151 LYS A C 1
ATOM 1248 O O . LYS A 1 151 ? -20.200 -8.984 -29.695 1.00 68.50 151 LYS A O 1
ATOM 1253 N N . VAL A 1 152 ? -21.283 -8.076 -31.449 1.00 65.75 152 VAL A N 1
ATOM 1254 C CA . VAL A 1 152 ? -21.325 -6.700 -30.951 1.00 65.75 152 VAL A CA 1
ATOM 1255 C C . VAL A 1 152 ? -22.716 -6.451 -30.381 1.00 65.75 152 VAL A C 1
ATOM 1257 O O . VAL A 1 152 ? -23.710 -6.840 -30.991 1.00 65.75 152 VAL A O 1
ATOM 1260 N N . VAL A 1 153 ? -22.776 -5.852 -29.191 1.00 70.25 153 VAL A N 1
ATOM 1261 C CA . VAL A 1 153 ? -24.026 -5.449 -28.533 1.00 70.25 153 VAL A CA 1
ATOM 1262 C C . VAL A 1 153 ? -24.269 -3.974 -28.834 1.00 70.25 153 VAL A C 1
ATOM 1264 O O . VAL A 1 153 ? -23.380 -3.146 -28.630 1.00 70.25 153 VAL A O 1
ATOM 1267 N N . PHE A 1 154 ? -25.454 -3.655 -29.338 1.00 65.31 154 PHE A N 1
ATOM 1268 C CA . PHE A 1 154 ? -25.862 -2.304 -29.709 1.00 65.31 154 PHE A CA 1
ATOM 1269 C C . PHE A 1 154 ? -26.488 -1.555 -28.522 1.00 65.31 154 PHE A C 1
ATOM 1271 O O . PHE A 1 154 ? -26.775 -2.130 -27.472 1.00 65.31 154 PHE A O 1
ATOM 1278 N N . GLY A 1 155 ? -26.713 -0.247 -28.690 1.00 61.19 155 GLY A N 1
ATOM 1279 C CA . GLY A 1 155 ? -27.323 0.602 -27.657 1.00 61.19 155 GLY A CA 1
ATOM 1280 C C . GLY A 1 155 ? -28.774 0.239 -27.305 1.00 61.19 155 GLY A C 1
ATOM 1281 O O . GLY A 1 155 ? -29.246 0.620 -26.239 1.00 61.19 155 GLY A O 1
ATOM 1282 N N . ASP A 1 156 ? -29.462 -0.519 -28.162 1.00 76.19 156 ASP A N 1
ATOM 1283 C CA . ASP A 1 156 ? -30.797 -1.093 -27.937 1.00 76.19 156 ASP A CA 1
ATOM 1284 C C . ASP A 1 156 ? -30.750 -2.487 -27.278 1.00 76.19 156 ASP A C 1
ATOM 1286 O O . ASP A 1 156 ? -31.766 -3.176 -27.193 1.00 76.19 156 ASP A O 1
ATOM 1290 N N . ASN A 1 157 ? -29.571 -2.909 -26.805 1.00 70.38 157 ASN A N 1
ATOM 1291 C CA . ASN A 1 157 ? -29.312 -4.227 -26.228 1.00 70.38 157 ASN A CA 1
ATOM 1292 C C . ASN A 1 157 ? -29.479 -5.407 -27.209 1.00 70.38 157 ASN A C 1
ATOM 1294 O O . ASN A 1 157 ? -29.379 -6.565 -26.789 1.00 70.38 157 ASN A O 1
ATOM 1298 N N . SER A 1 158 ? -29.693 -5.152 -28.505 1.00 75.06 158 SER A N 1
ATOM 1299 C CA . SER A 1 158 ? -29.625 -6.186 -29.538 1.00 75.06 158 SER A CA 1
ATOM 1300 C C . SER A 1 158 ? -28.168 -6.608 -29.771 1.00 75.06 158 SER A C 1
ATOM 1302 O O . SER A 1 158 ? -27.231 -5.900 -29.398 1.00 75.06 158 SER A O 1
ATOM 1304 N N . SER A 1 159 ? -27.945 -7.791 -30.354 1.00 74.19 159 SER A N 1
ATOM 1305 C CA . SER A 1 159 ? -26.591 -8.250 -30.694 1.00 74.19 159 SER A CA 1
ATOM 1306 C C . SER A 1 159 ? -26.537 -8.911 -32.064 1.00 74.19 159 SER A C 1
ATOM 1308 O O . SER A 1 159 ? -27.420 -9.696 -32.409 1.00 74.19 159 SER A O 1
ATOM 1310 N N . ALA A 1 160 ? -25.489 -8.616 -32.831 1.00 70.06 160 ALA A N 1
ATOM 1311 C CA . ALA A 1 160 ? -25.249 -9.212 -34.143 1.00 70.06 160 ALA A CA 1
ATOM 1312 C C . ALA A 1 160 ? -23.759 -9.552 -34.328 1.00 70.06 160 ALA A C 1
ATOM 1314 O O . ALA A 1 160 ? -22.905 -8.906 -33.712 1.00 70.06 160 ALA A O 1
ATOM 1315 N N . PRO A 1 161 ? -23.426 -10.583 -35.129 1.00 67.44 161 PRO A N 1
ATOM 1316 C CA . PRO A 1 161 ? -22.043 -10.869 -35.496 1.00 67.44 161 PRO A CA 1
ATOM 1317 C C . PRO A 1 161 ? -21.507 -9.799 -36.456 1.00 67.44 161 PRO A C 1
ATOM 1319 O O . PRO A 1 161 ? -22.228 -9.303 -37.323 1.00 67.44 161 PRO A O 1
ATOM 1322 N N . THR A 1 162 ? -20.227 -9.465 -36.329 1.00 68.69 162 THR A N 1
ATOM 1323 C CA . THR A 1 162 ? -19.528 -8.580 -37.272 1.00 68.69 162 THR A CA 1
ATOM 1324 C C . THR A 1 162 ? -19.342 -9.267 -38.629 1.00 68.69 162 THR A C 1
ATOM 1326 O O . THR A 1 162 ? -19.252 -10.489 -38.694 1.00 68.69 162 THR A O 1
ATOM 1329 N N . LYS A 1 163 ? -19.302 -8.497 -39.727 1.00 63.50 163 LYS A N 1
ATOM 1330 C CA . LYS A 1 163 ? -19.297 -9.024 -41.110 1.00 63.50 163 LYS A CA 1
ATOM 1331 C C . LYS A 1 163 ? -17.904 -9.231 -41.720 1.00 63.50 163 LYS A C 1
ATOM 1333 O O . LYS A 1 163 ? -17.808 -9.693 -42.850 1.00 63.50 163 LYS A O 1
ATOM 1338 N N . GLY A 1 164 ? -16.834 -8.825 -41.042 1.00 65.06 164 GLY A N 1
ATOM 1339 C CA . GLY A 1 164 ? -15.473 -9.033 -41.538 1.00 65.06 164 GLY A CA 1
ATOM 1340 C C . GLY A 1 164 ? -14.434 -8.111 -40.918 1.00 65.06 164 GLY A C 1
ATOM 1341 O O . GLY A 1 164 ? -14.771 -7.162 -40.201 1.00 65.06 164 GLY A O 1
ATOM 1342 N N . TYR A 1 165 ? -13.178 -8.394 -41.245 1.00 60.41 165 TYR A N 1
ATOM 1343 C CA . TYR A 1 165 ? -11.980 -7.760 -40.702 1.00 60.41 165 TYR A CA 1
ATOM 1344 C C . TYR A 1 165 ? -11.188 -7.090 -41.819 1.00 60.41 165 TYR A C 1
ATOM 1346 O O . TYR A 1 165 ? -11.154 -7.603 -42.933 1.00 60.41 165 TYR A O 1
ATOM 1354 N N . GLY A 1 166 ? -10.495 -5.994 -41.531 1.00 59.97 166 GLY A N 1
ATOM 1355 C CA . GLY A 1 166 ? -9.515 -5.408 -42.446 1.00 59.97 166 GLY A CA 1
ATOM 1356 C C . GLY A 1 166 ? -8.557 -4.499 -41.692 1.00 59.97 166 GLY A C 1
ATOM 1357 O O . GLY A 1 166 ? -8.897 -4.033 -40.610 1.00 59.97 166 GLY A O 1
ATOM 1358 N N . SER A 1 167 ? -7.365 -4.268 -42.238 1.00 55.78 167 SER A N 1
ATOM 1359 C CA . SER A 1 167 ? -6.355 -3.408 -41.616 1.00 55.78 167 SER A CA 1
ATOM 1360 C C . SER A 1 167 ? -6.459 -1.984 -42.153 1.00 55.78 167 SER A C 1
ATOM 1362 O O . SER A 1 167 ? -6.540 -1.773 -43.364 1.00 55.78 167 SER A O 1
ATOM 1364 N N . VAL A 1 168 ? -6.403 -0.996 -41.264 1.00 54.38 168 VAL A N 1
ATOM 1365 C CA . VAL A 1 168 ? -6.157 0.400 -41.644 1.00 54.38 168 VAL A CA 1
ATOM 1366 C C . VAL A 1 168 ? -4.649 0.620 -41.568 1.00 54.38 168 VAL A C 1
ATOM 1368 O O . VAL A 1 168 ? -4.051 0.329 -40.534 1.00 54.38 168 VAL A O 1
ATOM 1371 N N . ASN A 1 169 ? -4.018 1.090 -42.647 1.00 52.84 169 ASN A N 1
ATOM 1372 C CA . ASN A 1 169 ? -2.602 1.458 -42.605 1.00 52.84 169 ASN A CA 1
ATOM 1373 C C . ASN A 1 169 ? -2.430 2.659 -41.663 1.00 52.84 169 ASN A C 1
ATOM 1375 O O . ASN A 1 169 ? -2.617 3.808 -42.058 1.00 52.84 169 ASN A O 1
ATOM 1379 N N . CYS A 1 170 ? -2.082 2.391 -40.408 1.00 43.47 170 CYS A N 1
ATOM 1380 C CA . CYS A 1 170 ? -1.508 3.382 -39.514 1.00 43.47 170 CYS A CA 1
ATOM 1381 C C . CYS A 1 170 ? -0.018 3.450 -39.865 1.00 43.47 170 CYS A C 1
ATOM 1383 O O . CYS A 1 170 ? 0.731 2.542 -39.513 1.00 43.47 170 CYS A O 1
ATOM 1385 N N . ASN A 1 171 ? 0.412 4.468 -40.608 1.00 42.88 171 ASN A N 1
ATOM 1386 C CA . ASN A 1 171 ? 1.838 4.717 -40.815 1.00 42.88 171 ASN A CA 1
ATOM 1387 C C . ASN A 1 171 ? 2.471 5.122 -39.476 1.00 42.88 171 ASN A C 1
ATOM 1389 O O . ASN A 1 171 ? 2.452 6.301 -39.162 1.00 42.88 171 ASN A O 1
ATOM 1393 N N . ASP A 1 172 ? 2.997 4.171 -38.702 1.00 42.25 172 ASP A N 1
ATOM 1394 C CA . ASP A 1 172 ? 3.899 4.417 -37.565 1.00 42.25 172 ASP A CA 1
ATOM 1395 C C . ASP A 1 172 ? 4.680 3.126 -37.239 1.00 42.25 172 ASP A C 1
ATOM 1397 O O . ASP A 1 172 ? 4.470 2.481 -36.212 1.00 42.25 172 ASP A O 1
ATOM 1401 N N . ASP A 1 173 ? 5.591 2.735 -38.133 1.00 39.69 173 ASP A N 1
ATOM 1402 C CA . ASP A 1 173 ? 6.566 1.658 -37.908 1.00 39.69 173 ASP A CA 1
ATOM 1403 C C . ASP A 1 173 ? 7.993 2.227 -37.849 1.00 39.69 173 ASP A C 1
ATOM 1405 O O . ASP A 1 173 ? 8.861 1.871 -38.631 1.00 39.69 173 ASP A O 1
ATOM 1409 N N . GLU A 1 174 ? 8.249 3.111 -36.884 1.00 39.19 174 GLU A N 1
ATOM 1410 C CA . GLU A 1 174 ? 9.576 3.282 -36.279 1.00 39.19 174 GLU A CA 1
ATOM 1411 C C . GLU A 1 174 ? 9.403 3.750 -34.828 1.00 39.19 174 GLU A C 1
ATOM 1413 O O . GLU A 1 174 ? 9.413 4.938 -34.556 1.00 39.19 174 GLU A O 1
ATOM 1418 N N . ILE A 1 175 ? 9.176 2.823 -33.892 1.00 40.03 175 ILE A N 1
ATOM 1419 C CA . ILE A 1 175 ? 9.743 2.773 -32.520 1.00 40.03 175 ILE A CA 1
ATOM 1420 C C . ILE A 1 175 ? 9.442 1.347 -32.015 1.00 40.03 175 ILE A C 1
ATOM 1422 O O . ILE A 1 175 ? 8.652 1.084 -31.111 1.00 40.03 175 ILE A O 1
ATOM 1426 N N . GLY A 1 176 ? 10.063 0.372 -32.673 1.00 42.25 176 GLY A N 1
ATOM 1427 C CA . GLY A 1 176 ? 10.119 -1.021 -32.243 1.00 42.25 176 GLY A CA 1
ATOM 1428 C C . GLY A 1 176 ? 11.505 -1.320 -31.689 1.00 42.25 176 GLY A C 1
ATOM 1429 O O . GLY A 1 176 ? 12.259 -2.065 -32.297 1.00 42.25 176 GLY A O 1
ATOM 1430 N N . GLY A 1 177 ? 11.884 -0.687 -30.578 1.00 33.75 177 GLY A N 1
ATOM 1431 C CA . GLY A 1 177 ? 13.218 -0.864 -30.007 1.00 33.75 177 GLY A CA 1
ATOM 1432 C C . GLY A 1 177 ? 13.282 -0.458 -28.542 1.00 33.75 177 GLY A C 1
ATOM 1433 O O . GLY A 1 177 ? 13.117 0.709 -28.195 1.00 33.75 177 GLY A O 1
ATOM 1434 N N . SER A 1 178 ? 13.501 -1.456 -27.693 1.00 43.12 178 SER A N 1
ATOM 1435 C CA . SER A 1 178 ? 13.871 -1.438 -26.278 1.00 43.12 178 SER A CA 1
ATOM 1436 C C . SER A 1 178 ? 14.495 -0.134 -25.751 1.00 43.12 178 SER A C 1
ATOM 1438 O O . SER A 1 178 ? 15.709 -0.003 -25.618 1.00 43.12 178 SER A O 1
ATOM 1440 N N . LYS A 1 179 ? 13.661 0.829 -25.340 1.00 35.88 179 LYS A N 1
ATOM 1441 C CA . LYS A 1 179 ? 14.117 1.986 -24.543 1.00 35.88 179 LYS A CA 1
ATOM 1442 C C . LYS A 1 179 ? 14.418 1.611 -23.083 1.00 35.88 179 LYS A C 1
ATOM 1444 O O . LYS A 1 179 ? 15.088 2.360 -22.384 1.00 35.88 179 LYS A O 1
ATOM 1449 N N . TRP A 1 180 ? 13.922 0.462 -22.619 1.00 37.34 180 TRP A N 1
ATOM 1450 C CA . TRP A 1 180 ? 13.988 0.065 -21.209 1.00 37.34 180 TRP A CA 1
ATOM 1451 C C . TRP A 1 180 ? 15.297 -0.630 -20.814 1.00 37.34 180 TRP A C 1
ATOM 1453 O O . TRP A 1 180 ? 15.731 -0.446 -19.684 1.00 37.34 180 TRP A O 1
ATOM 1463 N N . GLU A 1 181 ? 15.952 -1.350 -21.729 1.00 42.00 181 GLU A N 1
ATOM 1464 C CA . GLU A 1 181 ? 17.255 -1.993 -21.467 1.00 42.00 181 GLU A CA 1
ATOM 1465 C C . GLU A 1 181 ? 18.366 -0.952 -21.278 1.00 42.00 181 GLU A C 1
ATOM 1467 O O . GLU A 1 181 ? 19.149 -1.054 -20.344 1.00 42.00 181 GLU A O 1
ATOM 1472 N N . LYS A 1 182 ? 18.335 0.146 -22.043 1.00 42.38 182 LYS A N 1
ATOM 1473 C CA . LYS A 1 182 ? 19.314 1.243 -21.934 1.00 42.38 182 LYS A CA 1
ATOM 1474 C C . LYS A 1 182 ? 19.202 2.106 -20.670 1.00 42.38 182 LYS A C 1
ATOM 1476 O O . LYS A 1 182 ? 20.032 2.983 -20.479 1.00 42.38 182 LYS A O 1
ATOM 1481 N N . MET A 1 183 ? 18.166 1.937 -19.842 1.00 36.78 183 MET A N 1
ATOM 1482 C CA . MET A 1 183 ? 18.057 2.660 -18.561 1.00 36.78 183 MET A CA 1
ATOM 1483 C C . MET A 1 183 ? 18.561 1.842 -17.365 1.00 36.78 183 MET A C 1
ATOM 1485 O O . MET A 1 183 ? 18.578 2.373 -16.256 1.00 36.78 183 MET A O 1
ATOM 1489 N N . MET A 1 184 ? 18.916 0.568 -17.559 1.00 43.09 184 MET A N 1
ATOM 1490 C CA . MET A 1 184 ? 19.393 -0.322 -16.492 1.00 43.09 184 MET A CA 1
ATOM 1491 C C . MET A 1 184 ? 20.835 -0.814 -16.691 1.00 43.09 184 MET A C 1
ATOM 1493 O O . MET A 1 184 ? 21.285 -1.646 -15.908 1.00 43.09 184 MET A O 1
ATOM 1497 N N . GLU A 1 185 ? 21.545 -0.289 -17.689 1.00 39.53 185 GLU A N 1
ATOM 1498 C CA . GLU A 1 185 ? 22.980 -0.505 -17.931 1.00 39.53 185 GLU A CA 1
ATOM 1499 C C . GLU A 1 185 ? 23.763 0.761 -17.563 1.00 39.53 185 GLU A C 1
ATOM 1501 O O . GLU A 1 185 ? 24.802 0.633 -16.877 1.00 39.53 185 GLU A O 1
#

Foldseek 3Di:
DADALVRVLVCLCDDLVVVCVVVVHDSVVVCVNCVVNVQNDRQNVVLVLLVVVLVVLVVVCVPPDDDPVSVVVNVLSVVVSVVCSVPVPDDDDPVVVVVSVVVVVVVVVVVCVPVCPVVVFDDFDDDDDDDPPPDDDVVQFDPKDQDFADWDQDPVRDIGTTGTGGHHPPPDPPDPDDPPVVVVD

Sequence (185 aa):
MEYSKGTIKQYFHMPIKQATKELNVGIATLTCNCRNVGIHRWPYRKLKSIQTLIDYLQVENGGAQPEKNKREILKELKEEKRQMEENSNIQLAITTRQFRQCHFKAMYEKQKTPRLKHAREPVWHQDSGCSRSMTGVKQYLHKYIEEPGPKVVFGDNSSAPTKGYGSVNCNDDEIGGSKWEKMME

Organism: Artemisia annua (NCBI:txid35608)

InterPro domains:
  IPR003035 RWP-RK domain [PF02042] (5-87)
  IPR003035 RWP-RK domain [PS51519] (1-70)
  IPR044607 Transcription factor RKD-like [PTHR46373] (7-115)
  IPR054722 Retrovirus-related Pol polyprotein from transposon TNT 1-94-like, beta-barrel domain [PF22936] (124-171)

Secondary structure (DSSP, 8-state):
-PPPHHHHHTTTTS-HHHHHHHTT--HHHHHHHHHHTT--S-THHHHHHHHHHHHHHHHTTSSSPPPHHHHHHHHHHHHHHHHHHH-TTPPPPHHHHHHHHHHHHHHHHHHHTTTTGGGSS--B---SS--TT----GGG-EEEE----PEEEPTTS-EEE---EEE---------S-TTGGG--